Protein AF-0000000075498069 (afdb_homodimer)

InterPro domains:
  IPR001304 C-type lectin-like [PF00059] (70-131)
  IPR001304 C-type lectin-like [PS50041] (59-159)
  IPR001304 C-type lectin-like [SM00034] (52-162)
  IPR016186 C-type lectin-like/link domain superfamily [G3DSA:3.10.100.10] (37-165)
  IPR016187 C-type lectin fold [SSF56436] (30-163)
  IPR033992 Natural killer cell receptor-like, C-type lectin-like domain [cd03593] (52-163)
  IPR050828 C-type lectin and matrix domain-containing protein [PTHR45710] (43-163)

Organism: Callithrix jacchus (NCBI:txid9483)

Solvent-accessible surface area (backbone atoms only — not comparable to full-atom values): 17531 Å² total; per-residue (Å²): 139,82,83,76,68,74,67,63,60,61,58,54,55,37,51,50,47,43,54,50,47,49,49,49,40,52,55,52,44,50,53,52,51,51,52,38,52,49,49,50,51,49,48,65,56,54,70,51,70,54,71,48,54,71,81,20,37,24,49,56,64,30,25,35,33,73,50,88,59,63,37,30,57,70,59,40,39,50,53,20,45,75,67,75,31,32,28,25,74,77,86,43,71,69,52,47,53,50,50,25,42,50,42,35,91,42,52,26,34,35,20,37,36,36,56,91,96,51,69,48,25,34,77,88,66,48,72,58,85,68,89,63,72,65,43,70,88,39,36,33,30,28,37,30,57,90,42,40,32,38,32,84,50,89,53,66,38,23,33,30,27,26,39,74,80,140,82,85,76,69,76,66,63,62,61,58,54,54,39,52,51,46,45,54,50,48,49,49,49,39,50,57,51,45,49,54,51,51,52,51,38,53,49,50,51,51,50,47,66,57,54,70,51,72,55,71,48,54,73,81,21,35,25,49,57,63,29,25,37,33,74,51,88,58,64,38,30,56,69,59,39,38,51,53,20,44,75,67,76,30,31,28,26,73,77,85,44,72,68,50,46,53,49,51,24,42,50,42,33,92,41,52,27,33,36,21,38,36,35,56,93,95,52,68,48,25,34,76,87,67,48,70,58,86,68,88,62,73,67,43,70,88,38,37,32,31,29,37,28,57,90,42,40,31,36,34,84,52,87,53,66,38,23,33,29,26,26,38,74,80

Sequence (330 aa):
MMNSELRDGRSDGLICRTICKKKICLGICFPIFILCISAIVICSKRAKPVACSEDWLGVRDKCFYFSDDTRNWTASKMFCSLQKSELAQIDTQKDMEFLKRFAGTGTYWIGLSRKPEDSWKWTNGTTFSNWFEITGNGSYAFLSADGVHSSRGLIDIKWICSRHKMMNSELRDGRSDGLICRTICKKKICLGICFPIFILCISAIVICSKRAKPVACSEDWLGVRDKCFYFSDDTRNWTASKMFCSLQKSELAQIDTQKDMEFLKRFAGTGTYWIGLSRKPEDSWKWTNGTTFSNWFEITGNGSYAFLSADGVHSSRGLIDIKWICSRHK

pLDDT: mean 85.24, std 17.16, range [33.38, 98.88]

Radius of gyration: 34.4 Å; Cα contacts (8 Å, |Δi|>4): 556; chains: 2; bounding box: 66×114×69 Å

Structure (mmCIF, N/CA/C/O backbone):
data_AF-0000000075498069-model_v1
#
loop_
_entity.id
_entity.type
_entity.pdbx_description
1 polymer 'C-type lectin domain family 2 member A'
#
loop_
_atom_site.group_PDB
_atom_site.id
_atom_site.type_symbol
_atom_site.label_atom_id
_atom_site.label_alt_id
_atom_site.label_comp_id
_atom_site.label_asym_id
_atom_site.label_entity_id
_atom_site.label_seq_id
_atom_site.pdbx_PDB_ins_code
_atom_site.Cartn_x
_atom_site.Cartn_y
_atom_site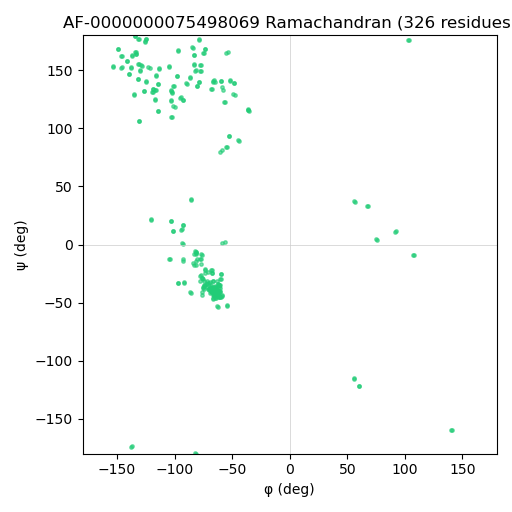.Cartn_z
_atom_site.occupancy
_atom_site.B_iso_or_equiv
_atom_site.auth_seq_id
_atom_site.auth_comp_id
_atom_site.auth_asym_id
_atom_site.auth_atom_id
_atom_site.pdbx_PDB_model_num
ATOM 1 N N . MET A 1 1 ? -22.453 81.312 51.781 1 33.38 1 MET A N 1
ATOM 2 C CA . MET A 1 1 ? -22.938 79.938 51.531 1 33.38 1 MET A CA 1
ATOM 3 C C . MET A 1 1 ? -22.781 79.562 50.062 1 33.38 1 MET A C 1
ATOM 5 O O . MET A 1 1 ? -23.641 79.875 49.25 1 33.38 1 MET A O 1
ATOM 9 N N . MET A 1 2 ? -21.547 79.812 49.438 1 40.81 2 MET A N 1
ATOM 10 C CA . MET A 1 2 ? -21.062 79.688 48.094 1 40.81 2 MET A CA 1
ATOM 11 C C . MET A 1 2 ? -21.219 78.25 47.594 1 40.81 2 MET A C 1
ATOM 13 O O . MET A 1 2 ? -21.219 77.312 48.406 1 40.81 2 MET A O 1
ATOM 17 N N . ASN A 1 3 ? -21.75 77.938 46.375 1 35.69 3 ASN A N 1
ATOM 18 C CA . ASN A 1 3 ? -22.234 76.875 45.5 1 35.69 3 ASN A CA 1
ATOM 19 C C . ASN A 1 3 ? -21.141 75.812 45.219 1 35.69 3 ASN A C 1
ATOM 21 O O . ASN A 1 3 ? -20.109 76.125 44.625 1 35.69 3 ASN A O 1
ATOM 25 N N . SER A 1 4 ? -20.844 74.812 46.062 1 48.81 4 SER A N 1
ATOM 26 C CA . SER A 1 4 ? -20.031 73.625 46 1 48.81 4 SER A CA 1
ATOM 27 C C . SER A 1 4 ? -20.438 72.75 44.844 1 48.81 4 SER A C 1
ATOM 29 O O . SER A 1 4 ? -19.891 71.625 44.656 1 48.81 4 SER A O 1
ATOM 31 N N . GLU A 1 5 ? -21.438 73.188 44.031 1 44.28 5 GLU A N 1
ATOM 32 C CA . GLU A 1 5 ? -22.016 72.188 43.156 1 44.28 5 GLU A CA 1
ATOM 33 C C . GLU A 1 5 ? -21.125 71.875 41.938 1 44.28 5 GLU A C 1
ATOM 35 O O . GLU A 1 5 ? -21.359 70.938 41.188 1 44.28 5 GLU A O 1
ATOM 40 N N . LEU A 1 6 ? -20.156 72.688 41.594 1 44.97 6 LEU A N 1
ATOM 41 C CA . LEU A 1 6 ? -19.625 72.562 40.25 1 44.97 6 LEU A CA 1
ATOM 42 C C . LEU A 1 6 ? -18.625 71.438 40.156 1 44.97 6 LEU A C 1
ATOM 44 O O . LEU A 1 6 ? -18.094 71.125 39.094 1 44.97 6 LEU A O 1
ATOM 48 N N . ARG A 1 7 ? -18.219 70.812 41.312 1 48.12 7 ARG A N 1
ATOM 49 C CA . ARG A 1 7 ? -17.062 69.938 41.188 1 48.12 7 ARG A CA 1
ATOM 50 C C . ARG A 1 7 ? -17.484 68.562 40.719 1 48.12 7 ARG A C 1
ATOM 52 O O . ARG A 1 7 ? -16.656 67.75 40.312 1 48.12 7 ARG A O 1
ATOM 59 N N . ASP A 1 8 ? -18.844 68.312 40.844 1 49.88 8 ASP A N 1
ATOM 60 C CA . ASP A 1 8 ? -19.219 66.875 40.656 1 49.88 8 ASP A CA 1
ATOM 61 C C . ASP A 1 8 ? -19.328 66.5 39.188 1 49.88 8 ASP A C 1
ATOM 63 O O . ASP A 1 8 ? -19.328 65.375 38.812 1 49.88 8 ASP A O 1
ATOM 67 N N . GLY A 1 9 ? -19.375 67.5 38.312 1 49.03 9 GLY A N 1
ATOM 68 C CA . GLY A 1 9 ? -19.672 67.188 36.938 1 49.03 9 GLY A CA 1
ATOM 69 C C . GLY A 1 9 ? -18.469 66.625 36.188 1 49.03 9 GLY A C 1
ATOM 70 O O . GLY A 1 9 ? -18.625 65.938 35.188 1 49.03 9 GLY A O 1
ATOM 71 N N . ARG A 1 10 ? -17.234 67.062 36.562 1 56.5 10 ARG A N 1
ATOM 72 C CA . ARG A 1 10 ? -16.047 66.625 35.812 1 56.5 10 ARG A CA 1
ATOM 73 C C . ARG A 1 10 ? -15.711 65.188 36.031 1 56.5 10 ARG A C 1
ATOM 75 O O . ARG A 1 10 ? -15.25 64.5 35.125 1 56.5 10 ARG A O 1
ATOM 82 N N . SER A 1 11 ? -16.188 64.625 37.219 1 58.41 11 SER A N 1
ATOM 83 C CA . SER A 1 11 ? -15.852 63.25 37.531 1 58.41 11 SER A CA 1
ATOM 84 C C . SER A 1 11 ? -16.703 62.281 36.719 1 58.41 11 SER A C 1
ATOM 86 O O . SER A 1 11 ? -16.234 61.219 36.312 1 58.41 11 SER A O 1
ATOM 88 N N . ASP A 1 12 ? -17.938 62.781 36.312 1 57.34 12 ASP A N 1
ATOM 89 C CA . ASP A 1 12 ? -18.859 61.906 35.594 1 57.34 12 ASP A CA 1
ATOM 90 C C . ASP A 1 12 ? -18.422 61.719 34.125 1 57.34 12 ASP A C 1
ATOM 92 O O . ASP A 1 12 ? -18.562 60.656 33.562 1 57.34 12 ASP A O 1
ATOM 96 N N . GLY A 1 13 ? -17.781 62.719 33.656 1 53.44 13 GLY A N 1
ATOM 97 C CA . GLY A 1 13 ? -17.359 62.625 32.25 1 53.44 13 GLY A CA 1
ATOM 98 C C . GLY A 1 13 ? -16.172 61.688 32.031 1 53.44 13 GLY A C 1
ATOM 99 O O . GLY A 1 13 ? -16.094 61.031 31.016 1 53.44 13 GLY A O 1
ATOM 100 N N . LEU A 1 14 ? -15.297 61.719 33.031 1 57.5 14 LEU A N 1
ATOM 101 C CA . LEU A 1 14 ? -14.109 60.875 32.969 1 57.5 14 LEU A CA 1
ATOM 102 C C . LEU A 1 14 ? -14.492 59.406 33.125 1 57.5 14 LEU A C 1
ATOM 104 O O . LEU A 1 14 ? -13.945 58.531 32.469 1 57.5 14 LEU A O 1
ATOM 108 N N . ILE A 1 15 ? -15.438 59.188 33.969 1 58.69 15 ILE A N 1
ATOM 109 C CA . ILE A 1 15 ? -15.891 57.844 34.25 1 58.69 15 ILE A CA 1
ATOM 110 C C . ILE A 1 15 ? -16.609 57.281 33.031 1 58.69 15 ILE A C 1
ATOM 112 O O . ILE A 1 15 ? -16.406 56.125 32.656 1 58.69 15 ILE A O 1
ATOM 116 N N . CYS A 1 16 ? -17.359 58.125 32.375 1 55.66 16 CYS A N 1
ATOM 117 C CA . CYS A 1 16 ? -18.109 57.688 31.203 1 55.66 16 CYS A CA 1
ATOM 118 C C . CYS A 1 16 ? -17.156 57.375 30.047 1 55.66 16 CYS A C 1
ATOM 120 O O . CYS A 1 16 ? -17.359 56.406 29.328 1 55.66 16 CYS A O 1
ATOM 122 N N . ARG A 1 17 ? -16.094 58.062 29.969 1 58.25 17 ARG A N 1
ATOM 123 C CA . ARG A 1 17 ? -15.156 57.875 28.875 1 58.25 17 ARG A CA 1
ATOM 124 C C . ARG A 1 17 ? -14.352 56.594 29.062 1 58.25 17 ARG A C 1
ATOM 126 O O . ARG A 1 17 ? -14.086 55.844 28.094 1 58.25 17 ARG A O 1
ATOM 133 N N . THR A 1 18 ? -14.047 56.344 30.266 1 62 18 THR A N 1
ATOM 134 C CA . THR A 1 18 ? -13.305 55.125 30.578 1 62 18 THR A CA 1
ATOM 135 C C . THR A 1 18 ? -14.172 53.906 30.359 1 62 18 THR A C 1
ATOM 137 O O . THR A 1 18 ? -13.703 52.906 29.828 1 62 18 THR A O 1
ATOM 140 N N . ILE A 1 19 ? -15.422 54 30.766 1 60.75 19 ILE A N 1
ATOM 141 C CA . ILE A 1 19 ? -16.359 52.906 30.594 1 60.75 19 ILE A CA 1
ATOM 142 C C . ILE A 1 19 ? -16.625 52.656 29.109 1 60.75 19 ILE A C 1
ATOM 144 O O . ILE A 1 19 ? -16.672 51.5 28.672 1 60.75 19 ILE A O 1
ATOM 148 N N . CYS A 1 20 ? -16.703 53.688 28.391 1 56 20 CYS A N 1
ATOM 149 C CA . CYS A 1 20 ? -16.938 53.594 26.953 1 56 20 CYS A CA 1
ATOM 150 C C . CYS A 1 20 ? -15.758 52.969 26.25 1 56 20 CYS A C 1
ATOM 152 O O . CYS A 1 20 ? -15.938 52.125 25.359 1 56 20 CYS A O 1
ATOM 154 N N . LYS A 1 21 ? -14.641 53.344 26.656 1 60.25 21 LYS A N 1
ATOM 155 C CA . LYS A 1 21 ? -13.438 52.812 26.031 1 60.25 21 LYS A CA 1
ATOM 156 C C . LYS A 1 21 ? -13.242 51.344 26.375 1 60.25 21 LYS A C 1
ATOM 158 O O . LYS A 1 21 ? -12.859 50.531 25.516 1 60.25 21 LYS A O 1
ATOM 163 N N . LYS A 1 22 ? -13.547 51.062 27.594 1 65.06 22 LYS A N 1
ATOM 164 C CA . LYS A 1 22 ? -13.477 49.656 27.984 1 65.06 22 LYS A CA 1
ATOM 165 C C . LYS A 1 22 ? -14.477 48.812 27.203 1 65.06 22 LYS A C 1
ATOM 167 O O . LYS A 1 22 ? -14.164 47.688 26.812 1 65.06 22 LYS A O 1
ATOM 172 N N . LYS A 1 23 ? -15.477 49.438 26.906 1 67.94 23 LYS A N 1
ATOM 173 C CA . LYS A 1 23 ? -16.531 48.719 26.172 1 67.94 23 LYS A CA 1
ATOM 174 C C . LYS A 1 23 ? -16.125 48.5 24.719 1 67.94 23 LYS A C 1
ATOM 176 O O . LYS A 1 23 ? -16.375 47.438 24.156 1 67.94 23 LYS A O 1
ATOM 181 N N . ILE A 1 24 ? -15.359 49.406 24.156 1 65.69 24 ILE A N 1
ATOM 182 C CA . ILE A 1 24 ? -14.93 49.25 22.766 1 65.69 24 ILE A CA 1
ATOM 183 C C . ILE A 1 24 ? -13.812 48.219 22.672 1 65.69 24 ILE A C 1
ATOM 185 O O . ILE A 1 24 ? -13.805 47.406 21.766 1 65.69 24 ILE A O 1
ATOM 189 N N . CYS A 1 25 ? -12.93 48.375 23.703 1 62.47 25 CYS A N 1
ATOM 190 C CA . CYS A 1 25 ? -11.844 47.406 23.719 1 62.47 25 CYS A CA 1
ATOM 191 C C . CYS A 1 25 ? -12.398 46 23.891 1 62.47 25 CYS A C 1
ATOM 193 O O . CYS A 1 25 ? -11.961 45.062 23.219 1 62.47 25 CYS A O 1
ATOM 195 N N . LEU A 1 26 ? -13.336 45.875 24.75 1 70.44 26 LEU A N 1
ATOM 196 C CA . LEU A 1 26 ? -13.977 44.594 25 1 70.44 26 LEU A CA 1
ATOM 197 C C . LEU A 1 26 ? -14.773 44.125 23.781 1 70.44 26 LEU A C 1
ATOM 199 O O . LEU A 1 26 ? -14.805 42.938 23.453 1 70.44 26 LEU A O 1
ATOM 203 N N . GLY A 1 27 ? -15.273 45.125 23.062 1 71.31 27 GLY A N 1
ATOM 204 C CA . GLY A 1 27 ? -16.031 44.844 21.859 1 71.31 27 GLY A CA 1
ATOM 205 C C . GLY A 1 27 ? -15.18 44.344 20.703 1 71.31 27 GLY A C 1
ATOM 206 O O . GLY A 1 27 ? -15.609 43.469 19.922 1 71.31 27 GLY A O 1
ATOM 207 N N . ILE A 1 28 ? -13.984 44.844 20.625 1 71.25 28 ILE A N 1
ATOM 208 C CA . ILE A 1 28 ? -13.109 44.469 19.531 1 71.25 28 ILE A CA 1
ATOM 209 C C . ILE A 1 28 ? -12.375 43.156 19.906 1 71.25 28 ILE A C 1
ATOM 211 O O . ILE A 1 28 ? -12.227 42.281 19.078 1 71.25 28 ILE A O 1
ATOM 215 N N . CYS A 1 29 ? -11.961 43.156 21.203 1 67.62 29 CYS A N 1
ATOM 216 C CA . CYS A 1 29 ? -11.227 42 21.672 1 67.62 29 CYS A CA 1
ATOM 217 C C . CYS A 1 29 ? -12.102 40.75 21.625 1 67.62 29 CYS A C 1
ATOM 219 O O . CYS A 1 29 ? -11.617 39.656 21.312 1 67.62 29 CYS A O 1
ATOM 221 N N . PHE A 1 30 ? -13.352 40.906 21.922 1 74.25 30 PHE A N 1
ATOM 222 C CA . PHE A 1 30 ? -14.273 39.781 21.953 1 74.25 30 PHE A CA 1
ATOM 223 C C . PHE A 1 30 ? -14.445 39.156 20.578 1 74.25 30 PHE A C 1
ATOM 225 O O . PHE A 1 30 ? -14.305 37.938 20.406 1 74.25 30 PHE A O 1
ATOM 232 N N . PRO A 1 31 ? -14.633 39.906 19.531 1 78.81 31 PRO A N 1
ATOM 233 C CA . PRO A 1 31 ? -14.742 39.312 18.203 1 78.81 31 PRO A CA 1
ATOM 234 C C . PRO A 1 31 ? -13.422 38.719 17.719 1 78.81 31 PRO A C 1
ATOM 236 O O . PRO A 1 31 ? -13.414 37.688 17.031 1 78.81 31 PRO A O 1
ATOM 239 N N . ILE A 1 32 ? -12.352 39.344 18.031 1 72.12 32 ILE A N 1
ATOM 240 C CA . ILE A 1 32 ? -11.047 38.812 17.641 1 72.12 32 ILE A CA 1
ATOM 241 C C . ILE A 1 32 ? -10.797 37.5 18.344 1 72.12 32 ILE A C 1
ATOM 243 O O . ILE A 1 32 ? -10.305 36.531 17.719 1 72.12 32 ILE A O 1
ATOM 247 N N . PHE A 1 33 ? -11.156 37.438 19.625 1 71.81 33 PHE A N 1
ATOM 248 C CA . PHE A 1 33 ? -11.047 36.219 20.391 1 71.81 33 PHE A CA 1
ATOM 249 C C . PHE A 1 33 ? -11.93 35.125 19.781 1 71.81 33 PHE A C 1
ATOM 251 O O . PHE A 1 33 ? -11.5 33.969 19.641 1 71.81 33 PHE A O 1
ATOM 258 N N . ILE A 1 34 ? -13.078 35.406 19.344 1 74.94 34 ILE A N 1
ATOM 259 C CA . ILE A 1 34 ? -14 34.469 18.719 1 74.94 34 ILE A CA 1
ATOM 260 C C . ILE A 1 34 ? -13.453 34 17.359 1 74.94 34 ILE A C 1
ATOM 262 O O . ILE A 1 34 ? -13.523 32.844 17.016 1 74.94 34 ILE A O 1
ATOM 266 N N . LEU A 1 35 ? -12.875 34.906 16.656 1 74.88 35 LEU A N 1
ATOM 267 C CA . LEU A 1 35 ? -12.281 34.594 15.352 1 74.88 35 LEU A CA 1
ATOM 268 C C . LEU A 1 35 ? -11.086 33.656 15.508 1 74.88 35 LEU A C 1
ATOM 270 O O . LEU A 1 35 ? -10.914 32.719 14.727 1 74.88 35 LEU A O 1
ATOM 274 N N . CYS A 1 36 ? -10.32 33.969 16.578 1 71.62 36 CYS A N 1
ATOM 275 C CA . CYS A 1 36 ? -9.164 33.125 16.859 1 71.62 36 CYS A CA 1
ATOM 276 C C . CYS A 1 36 ? -9.594 31.734 17.266 1 71.62 36 CYS A C 1
ATOM 278 O O . CYS A 1 36 ? -9.008 30.75 16.812 1 71.62 36 CYS A O 1
ATOM 280 N N . ILE A 1 37 ? -10.562 31.594 18.078 1 73.25 37 ILE A N 1
ATOM 281 C CA . ILE A 1 37 ? -11.086 30.312 18.516 1 73.25 37 ILE A CA 1
ATOM 282 C C . ILE A 1 37 ? -11.664 29.562 17.328 1 73.25 37 ILE A C 1
ATOM 284 O O . ILE A 1 37 ? -11.445 28.359 17.172 1 73.25 37 ILE A O 1
ATOM 288 N N . SER A 1 38 ? -12.328 30.219 16.469 1 74.88 38 SER A N 1
ATOM 289 C CA . SER A 1 38 ? -12.906 29.594 15.289 1 74.88 38 SER A CA 1
ATOM 290 C C . SER A 1 38 ? -11.82 29.078 14.344 1 74.88 38 SER A C 1
ATOM 292 O O . SER A 1 38 ? -11.953 28 13.766 1 74.88 38 SER A O 1
ATOM 294 N N . ALA A 1 39 ? -10.82 29.844 14.203 1 71.88 39 ALA A N 1
ATOM 295 C CA . ALA A 1 39 ? -9.719 29.438 13.336 1 71.88 39 ALA A CA 1
ATOM 296 C C . ALA A 1 39 ? -9 28.219 13.898 1 71.88 39 ALA A C 1
ATOM 298 O O . ALA A 1 39 ? -8.625 27.312 13.156 1 71.88 39 ALA A O 1
ATOM 299 N N . ILE A 1 40 ? -8.844 28.219 15.172 1 68.25 40 ILE A N 1
ATOM 300 C CA . ILE A 1 40 ? -8.227 27.078 15.844 1 68.25 40 ILE A CA 1
ATOM 301 C C . ILE A 1 40 ? -9.102 25.844 15.664 1 68.25 40 ILE A C 1
ATOM 303 O O . ILE A 1 40 ? -8.594 24.75 15.414 1 68.25 40 ILE A O 1
ATOM 307 N N . VAL A 1 41 ? -10.367 25.969 15.805 1 69.94 41 VAL A N 1
ATOM 308 C CA . VAL A 1 41 ? -11.297 24.859 15.641 1 69.94 41 VAL A CA 1
ATOM 309 C C . VAL A 1 41 ? -11.258 24.359 14.195 1 69.94 41 VAL A C 1
ATOM 311 O O . VAL A 1 41 ? -11.242 23.156 13.945 1 69.94 41 VAL A O 1
ATOM 314 N N . ILE A 1 42 ? -11.211 25.281 13.289 1 67.5 42 ILE A N 1
ATOM 315 C CA . ILE A 1 42 ? -11.156 24.906 11.883 1 67.5 42 ILE A CA 1
ATOM 316 C C . ILE A 1 42 ? -9.836 24.203 11.586 1 67.5 42 ILE A C 1
ATOM 318 O O . ILE A 1 42 ? -9.812 23.188 10.883 1 67.5 42 ILE A O 1
ATOM 322 N N . CYS A 1 43 ? -8.82 24.75 12.031 1 64.5 43 CYS A N 1
ATOM 323 C CA . CYS A 1 43 ? -7.508 24.125 11.836 1 64.5 43 CYS A CA 1
ATOM 324 C C . CYS A 1 43 ? -7.469 22.734 12.445 1 64.5 43 CYS A C 1
ATOM 326 O O . CYS A 1 43 ? -6.859 21.828 11.875 1 64.5 43 CYS A O 1
ATOM 328 N N . SER A 1 44 ? -7.996 22.641 13.594 1 62.06 44 SER A N 1
ATOM 329 C CA . SER A 1 44 ? -8.008 21.328 14.25 1 62.06 44 SER A CA 1
ATOM 330 C C . SER A 1 44 ? -8.875 20.344 13.477 1 62.06 44 SER A C 1
ATOM 332 O O . SER A 1 44 ? -8.625 19.141 13.523 1 62.06 44 SER A O 1
ATOM 334 N N . LYS A 1 45 ? -9.969 20.906 12.938 1 60.19 45 LYS A N 1
ATOM 335 C CA . LYS A 1 45 ? -10.852 20 12.211 1 60.19 45 LYS A CA 1
ATOM 336 C C . LYS A 1 45 ? -10.25 19.609 10.867 1 60.19 45 LYS A C 1
ATOM 338 O O . LYS A 1 45 ? -10.789 18.75 10.164 1 60.19 45 LYS A O 1
ATOM 343 N N . ARG A 1 46 ? -9.367 20.422 10.438 1 55.75 46 ARG A N 1
ATOM 344 C CA . ARG A 1 46 ? -8.766 19.984 9.18 1 55.75 46 ARG A CA 1
ATOM 345 C C . ARG A 1 46 ? -8.195 18.578 9.312 1 55.75 46 ARG A C 1
ATOM 347 O O . ARG A 1 46 ? -7.316 18.328 10.141 1 55.75 46 ARG A O 1
ATOM 354 N N . ALA A 1 47 ? -9.188 17.609 9.109 1 52.41 47 ALA A N 1
ATOM 355 C CA . ALA A 1 47 ? -9.031 16.156 9.188 1 52.41 47 ALA A CA 1
ATOM 356 C C . ALA A 1 47 ? -7.766 15.695 8.469 1 52.41 47 ALA A C 1
ATOM 358 O O . ALA A 1 47 ? -7.508 16.109 7.336 1 52.41 47 ALA A O 1
ATOM 359 N N . LYS A 1 48 ? -6.566 15.609 9.125 1 55.69 48 LYS A N 1
ATOM 360 C CA . LYS A 1 48 ? -5.395 14.898 8.625 1 55.69 48 LYS A CA 1
ATOM 361 C C . LYS A 1 48 ? -5.797 13.633 7.879 1 55.69 48 LYS A C 1
ATOM 363 O O . LYS A 1 48 ? -6.754 12.961 8.258 1 55.69 48 LYS A O 1
ATOM 368 N N . PRO A 1 49 ? -5.488 13.586 6.527 1 58.22 49 PRO A N 1
ATOM 369 C CA . PRO A 1 49 ? -5.809 12.297 5.914 1 58.22 49 PRO A CA 1
ATOM 370 C C . PRO A 1 49 ? -5.559 11.117 6.852 1 58.22 49 PRO A C 1
ATOM 372 O O . PRO A 1 49 ? -4.629 11.156 7.664 1 58.22 49 PRO A O 1
ATOM 375 N N . VAL A 1 50 ? -6.613 10.445 7.176 1 63.91 50 VAL A N 1
ATOM 376 C CA . VAL A 1 50 ? -6.523 9.273 8.039 1 63.91 50 VAL A CA 1
ATOM 377 C C . VAL A 1 50 ? -5.492 8.297 7.48 1 63.91 50 VAL A C 1
ATOM 379 O O . VAL A 1 50 ? -5.625 7.824 6.348 1 63.91 50 VAL A O 1
ATOM 382 N N . ALA A 1 51 ? -4.297 8.375 7.914 1 80.06 51 ALA A N 1
ATOM 383 C CA . ALA A 1 51 ? -3.283 7.367 7.609 1 80.06 51 ALA A CA 1
ATOM 384 C C . ALA A 1 51 ? -3.814 5.961 7.863 1 80.06 51 ALA A C 1
ATOM 386 O O . ALA A 1 51 ? -4.664 5.758 8.734 1 80.06 51 ALA A O 1
ATOM 387 N N . CYS A 1 52 ? -3.48 5.051 6.965 1 91.5 52 CYS A N 1
ATOM 388 C CA . CYS A 1 52 ? -3.859 3.658 7.172 1 91.5 52 CYS A CA 1
ATOM 389 C C . CYS A 1 52 ? -3.146 3.072 8.383 1 91.5 52 CYS A C 1
ATOM 391 O O . CYS A 1 52 ? -2.014 3.451 8.688 1 91.5 52 CYS A O 1
ATOM 393 N N . SER A 1 53 ? -3.828 2.285 9.102 1 89.69 53 SER A N 1
ATOM 394 C CA . SER A 1 53 ? -3.219 1.595 10.234 1 89.69 53 SER A CA 1
ATOM 395 C C . SER A 1 53 ? -1.993 0.797 9.797 1 89.69 53 SER A C 1
ATOM 397 O O . SER A 1 53 ? -1.793 0.557 8.602 1 89.69 53 SER A O 1
ATOM 399 N N . GLU A 1 54 ? -1.202 0.382 10.664 1 88 54 GLU A N 1
ATOM 400 C CA . GLU A 1 54 ? 0.091 -0.244 10.406 1 88 54 GLU A CA 1
ATOM 401 C C . GLU A 1 54 ? -0.065 -1.512 9.57 1 88 54 GLU A C 1
ATOM 403 O O . GLU A 1 54 ? 0.784 -1.815 8.734 1 88 54 GLU A O 1
ATOM 408 N N . ASP A 1 55 ? -1.173 -2.199 9.68 1 92 55 ASP A N 1
ATOM 409 C CA . ASP A 1 55 ? -1.315 -3.48 8.992 1 92 55 ASP A CA 1
ATOM 410 C C . ASP A 1 55 ? -2.145 -3.33 7.723 1 92 55 ASP A C 1
ATOM 412 O O . ASP A 1 55 ? -2.504 -4.324 7.09 1 92 55 ASP A O 1
ATOM 416 N N . TRP A 1 56 ? -2.33 -2.025 7.406 1 95 56 TRP A N 1
ATOM 417 C CA . TRP A 1 56 ? -3.105 -1.734 6.207 1 95 56 TRP A CA 1
ATOM 418 C C . TRP A 1 56 ? -2.232 -1.082 5.141 1 95 56 TRP A C 1
ATOM 420 O O . TRP A 1 56 ? -1.251 -0.406 5.457 1 95 56 TRP A O 1
ATOM 430 N N . LEU A 1 57 ? -2.604 -1.303 3.941 1 95.19 57 LEU A N 1
ATOM 431 C CA . LEU A 1 57 ? -1.896 -0.721 2.807 1 95.19 57 LEU A CA 1
ATOM 432 C C . LEU A 1 57 ? -2.662 0.47 2.24 1 95.19 57 LEU A C 1
ATOM 434 O O . LEU A 1 57 ? -3.865 0.376 1.986 1 95.19 57 LEU A O 1
ATOM 438 N N . GLY A 1 58 ? -1.964 1.505 2.072 1 93.75 58 GLY A N 1
ATOM 439 C CA . GLY A 1 58 ? -2.59 2.676 1.479 1 93.75 58 GLY A CA 1
ATOM 440 C C . GLY A 1 58 ? -2.43 2.74 -0.028 1 93.75 58 GLY A C 1
ATOM 441 O O . GLY A 1 58 ? -1.313 2.66 -0.543 1 93.75 58 GLY A O 1
ATOM 442 N N . VAL A 1 59 ? -3.49 2.828 -0.735 1 93.5 59 VAL A N 1
ATOM 443 C CA . VAL A 1 59 ? -3.527 2.971 -2.188 1 93.5 59 VAL A CA 1
ATOM 444 C C . VAL A 1 59 ? -4.457 4.121 -2.57 1 93.5 59 VAL A C 1
ATOM 446 O O . VAL A 1 59 ? -5.68 4 -2.455 1 93.5 59 VAL A O 1
ATOM 449 N N . ARG A 1 60 ? -3.779 5.191 -2.975 1 90.75 60 ARG A N 1
ATOM 450 C CA . ARG A 1 60 ? -4.578 6.371 -3.297 1 90.75 60 ARG A CA 1
ATOM 451 C C . ARG A 1 60 ? -5.461 6.773 -2.123 1 90.75 60 ARG A C 1
ATOM 453 O O . ARG A 1 60 ? -4.961 7.168 -1.067 1 90.75 60 ARG A O 1
ATOM 460 N N . ASP A 1 61 ? -6.758 6.719 -2.25 1 89.62 61 ASP A N 1
ATOM 461 C CA . ASP A 1 61 ? -7.645 7.207 -1.199 1 89.62 61 ASP A CA 1
ATOM 462 C C . ASP A 1 61 ? -8.242 6.051 -0.404 1 89.62 61 ASP A C 1
ATOM 464 O O . ASP A 1 61 ? -9.211 6.234 0.339 1 89.62 61 ASP A O 1
ATOM 468 N N . LYS A 1 62 ? -7.559 4.852 -0.497 1 94 62 LYS A N 1
ATOM 469 C CA . LYS A 1 62 ? -8.102 3.691 0.202 1 94 62 LYS A CA 1
ATOM 470 C C . LYS A 1 62 ? -7.027 2.99 1.022 1 94 62 LYS A C 1
ATOM 472 O O . LYS A 1 62 ? -5.836 3.123 0.737 1 94 62 LYS A O 1
ATOM 477 N N . CYS A 1 63 ? -7.543 2.344 1.99 1 95.75 63 CYS A N 1
ATOM 478 C CA . CYS A 1 63 ? -6.734 1.41 2.768 1 95.75 63 CYS A CA 1
ATOM 479 C C . CYS A 1 63 ? -7.227 -0.021 2.582 1 95.75 63 CYS A C 1
ATOM 481 O O . CYS A 1 63 ? -8.43 -0.267 2.547 1 95.75 63 CYS A O 1
ATOM 483 N N . PHE A 1 64 ? -6.293 -0.922 2.438 1 97.44 64 PHE A N 1
ATOM 484 C CA . PHE A 1 64 ? -6.637 -2.326 2.244 1 97.44 64 PHE A CA 1
ATOM 485 C C . PHE A 1 64 ? -5.949 -3.199 3.287 1 97.44 64 PHE A C 1
ATOM 487 O O . PHE A 1 64 ? -4.793 -2.959 3.643 1 97.44 64 PHE A O 1
ATOM 494 N N . TYR A 1 65 ? -6.684 -4.133 3.729 1 97.69 65 TYR A N 1
ATOM 495 C CA . TYR A 1 65 ? -6.16 -5.156 4.629 1 97.69 65 TYR A CA 1
ATOM 496 C C . TYR A 1 65 ? -6.23 -6.535 3.988 1 97.69 65 TYR A C 1
ATOM 498 O O . TYR A 1 65 ? -7.289 -6.949 3.5 1 97.69 65 TYR A O 1
ATOM 506 N N . PHE A 1 66 ? -5.125 -7.211 3.922 1 97.56 66 PHE A N 1
ATOM 507 C CA . PHE A 1 66 ? -5.055 -8.586 3.445 1 97.56 66 PHE A CA 1
ATOM 508 C C . PHE A 1 66 ? -4.906 -9.555 4.609 1 97.56 66 PHE A C 1
ATOM 510 O O . PHE A 1 66 ? -3.932 -9.484 5.363 1 97.56 66 PHE A O 1
ATOM 517 N N . SER A 1 67 ? -5.816 -10.477 4.68 1 97.88 67 SER A N 1
ATOM 518 C CA . SER A 1 67 ? -5.793 -11.398 5.816 1 97.88 67 SER A CA 1
ATOM 519 C C . SER A 1 67 ? -4.719 -12.461 5.641 1 97.88 67 SER A C 1
ATOM 521 O O . SER A 1 67 ? -4.379 -12.828 4.512 1 97.88 67 SER A O 1
ATOM 523 N N . ASP A 1 68 ? -4.184 -12.906 6.762 1 94.5 68 ASP A N 1
ATOM 524 C CA . ASP A 1 68 ? -3.328 -14.086 6.754 1 94.5 68 ASP A CA 1
ATOM 525 C C . ASP A 1 68 ? -4.137 -15.352 7.02 1 94.5 68 ASP A C 1
ATOM 527 O O . ASP A 1 68 ? -3.895 -16.391 6.402 1 94.5 68 ASP A O 1
ATOM 531 N N . ASP A 1 69 ? -5.176 -15.188 7.832 1 97.06 69 ASP A N 1
ATOM 532 C CA . ASP A 1 69 ? -6.047 -16.312 8.18 1 97.06 69 ASP A CA 1
ATOM 533 C C . ASP A 1 69 ? -7.121 -16.516 7.117 1 97.06 69 ASP A C 1
ATOM 535 O O . ASP A 1 69 ? -7.27 -15.703 6.207 1 97.06 69 ASP A O 1
ATOM 539 N N . THR A 1 70 ? -7.816 -17.656 7.277 1 98.56 70 THR A N 1
ATOM 540 C CA . THR A 1 70 ? -8.883 -17.984 6.332 1 98.56 70 THR A CA 1
ATOM 541 C C . THR A 1 70 ? -10.234 -18.016 7.035 1 98.56 70 THR A C 1
ATOM 543 O O . THR A 1 70 ? -10.32 -18.375 8.219 1 98.56 70 THR A O 1
ATOM 546 N N . ARG A 1 71 ? -11.227 -17.609 6.344 1 98.5 71 ARG A N 1
ATOM 547 C CA . ARG A 1 71 ? -12.609 -17.625 6.797 1 98.5 71 ARG A CA 1
ATOM 548 C C . ARG A 1 71 ? -13.57 -17.812 5.625 1 98.5 71 ARG A C 1
ATOM 550 O O . ARG A 1 71 ? -13.148 -17.781 4.465 1 98.5 71 ARG A O 1
ATOM 557 N N . ASN A 1 72 ? -14.805 -18.078 5.953 1 98.44 72 ASN A N 1
ATOM 558 C CA . ASN A 1 72 ? -15.812 -17.984 4.902 1 98.44 72 ASN A CA 1
ATOM 559 C C . ASN A 1 72 ? -16.203 -16.531 4.637 1 98.44 72 ASN A C 1
ATOM 561 O O . ASN A 1 72 ? -15.773 -15.625 5.359 1 98.44 72 ASN A O 1
ATOM 565 N N . TRP A 1 73 ? -16.984 -16.359 3.713 1 98.56 73 TRP A N 1
ATOM 566 C CA . TRP A 1 73 ? -17.297 -15.008 3.256 1 98.56 73 TRP A CA 1
ATOM 567 C C . TRP A 1 73 ? -18 -14.211 4.348 1 98.56 73 TRP A C 1
ATOM 569 O O . TRP A 1 73 ? -17.656 -13.055 4.605 1 98.56 73 TRP A O 1
ATOM 579 N N . THR A 1 74 ? -18.969 -14.828 5.031 1 98 74 THR A N 1
ATOM 580 C CA . THR A 1 74 ? -19.781 -14.148 6.043 1 98 74 THR A CA 1
ATOM 581 C C . THR A 1 74 ? -18.906 -13.742 7.234 1 98 74 THR A C 1
ATOM 583 O O . THR A 1 74 ? -19.016 -12.617 7.73 1 98 74 THR A O 1
ATOM 586 N N . ALA A 1 75 ? -18.078 -14.625 7.617 1 98.5 75 ALA A N 1
ATOM 587 C CA . ALA A 1 75 ? -17.172 -14.32 8.719 1 98.5 75 ALA A CA 1
ATOM 588 C C . ALA A 1 75 ? -16.172 -13.234 8.328 1 98.5 75 ALA A C 1
ATOM 590 O O . ALA A 1 75 ? -15.781 -12.414 9.164 1 98.5 75 ALA A O 1
ATOM 591 N N . SER A 1 76 ? -15.734 -13.242 7.125 1 98.75 76 SER A N 1
ATOM 592 C CA . SER A 1 76 ? -14.828 -12.219 6.613 1 98.75 76 SER A CA 1
ATOM 593 C C . SER A 1 76 ? -15.484 -10.844 6.625 1 98.75 76 SER A C 1
ATOM 595 O O . SER A 1 76 ? -14.852 -9.852 7.004 1 98.75 76 SER A O 1
ATOM 597 N N . LYS A 1 77 ? -16.75 -10.852 6.223 1 98.44 77 LYS A N 1
ATOM 598 C CA . LYS A 1 77 ? -17.531 -9.609 6.262 1 98.44 77 LYS A CA 1
ATOM 599 C C . LYS A 1 77 ? -17.609 -9.062 7.68 1 98.44 77 LYS A C 1
ATOM 601 O O . LYS A 1 77 ? -17.438 -7.859 7.898 1 98.44 77 LYS A O 1
ATOM 606 N N . MET A 1 78 ? -17.859 -9.906 8.555 1 98.38 78 MET A N 1
ATOM 607 C CA . MET A 1 78 ? -17.984 -9.5 9.953 1 98.38 78 MET A CA 1
ATOM 608 C C . MET A 1 78 ? -16.641 -8.977 10.477 1 98.38 78 MET A C 1
ATOM 610 O O . MET A 1 78 ? -16.609 -7.977 11.203 1 98.38 78 MET A O 1
ATOM 614 N N . PHE A 1 79 ? -15.594 -9.617 10.188 1 98.5 79 PHE A N 1
ATOM 615 C CA . PHE A 1 79 ? -14.273 -9.164 10.609 1 98.5 79 PHE A CA 1
ATOM 616 C C . PHE A 1 79 ? -14.023 -7.734 10.148 1 98.5 79 PHE A C 1
ATOM 618 O O . PHE A 1 79 ? -13.609 -6.887 10.938 1 98.5 79 PHE A O 1
ATOM 625 N N . CYS A 1 80 ? -14.242 -7.496 8.797 1 98.62 80 CYS A N 1
ATOM 626 C CA . CYS A 1 80 ? -13.984 -6.168 8.242 1 98.62 80 CYS A CA 1
ATOM 627 C C . CYS A 1 80 ? -14.867 -5.121 8.906 1 98.62 80 CYS A C 1
ATOM 629 O O . CYS A 1 80 ? -14.414 -4.012 9.195 1 98.62 80 CYS A O 1
ATOM 631 N N . SER A 1 81 ? -16.078 -5.484 9.211 1 97.94 81 SER A N 1
ATOM 632 C CA . SER A 1 81 ? -16.984 -4.559 9.883 1 97.94 81 SER A CA 1
ATOM 633 C C . SER A 1 81 ? -16.484 -4.188 11.273 1 97.94 81 SER A C 1
ATOM 635 O O . SER A 1 81 ? -16.547 -3.027 11.672 1 97.94 81 SER A O 1
ATOM 637 N N . LEU A 1 82 ? -15.945 -5.113 11.93 1 97.38 82 LEU A N 1
ATOM 638 C CA . LEU A 1 82 ? -15.398 -4.895 13.258 1 97.38 82 LEU A CA 1
ATOM 639 C C . LEU A 1 82 ? -14.18 -3.982 13.203 1 97.38 82 LEU A C 1
ATOM 641 O O . LEU A 1 82 ? -13.867 -3.297 14.18 1 97.38 82 LEU A O 1
ATOM 645 N N . GLN A 1 83 ? -13.547 -3.969 12.047 1 96.38 83 GLN A N 1
ATOM 646 C CA . GLN A 1 83 ? -12.391 -3.1 11.836 1 96.38 83 GLN A CA 1
ATOM 647 C C . GLN A 1 83 ? -12.812 -1.764 11.227 1 96.38 83 GLN A C 1
ATOM 649 O O . GLN A 1 83 ? -11.984 -1.047 10.664 1 96.38 83 GLN A O 1
ATOM 654 N N . LYS A 1 84 ? -14.109 -1.484 11.328 1 95.31 84 LYS A N 1
ATOM 655 C CA . LYS A 1 84 ? -14.656 -0.245 10.789 1 95.31 84 LYS A CA 1
ATOM 656 C C . LYS A 1 84 ? -14.344 -0.104 9.297 1 95.31 84 LYS A C 1
ATOM 658 O O . LYS A 1 84 ? -13.945 0.97 8.844 1 95.31 84 LYS A O 1
ATOM 663 N N . SER A 1 85 ? -14.375 -1.145 8.648 1 97.25 85 SER A N 1
ATOM 664 C CA . SER A 1 85 ? -14.164 -1.24 7.207 1 97.25 85 SER A CA 1
ATOM 665 C C . SER A 1 85 ? -15.164 -2.195 6.566 1 97.25 85 SER A C 1
ATOM 667 O O . SER A 1 85 ? -16.141 -2.594 7.203 1 97.25 85 SER A O 1
ATOM 669 N N . GLU A 1 86 ? -15.008 -2.447 5.309 1 98 86 GLU A N 1
ATOM 670 C CA . GLU A 1 86 ? -15.859 -3.361 4.562 1 98 86 GLU A CA 1
ATOM 671 C C . GLU A 1 86 ? -15.039 -4.395 3.801 1 98 86 GLU A C 1
ATOM 673 O O . GLU A 1 86 ? -13.859 -4.172 3.52 1 98 86 GLU A O 1
ATOM 678 N N . LEU A 1 87 ? -15.703 -5.531 3.58 1 98.5 87 LEU A N 1
ATOM 679 C CA . LEU A 1 87 ? -15.07 -6.387 2.582 1 98.5 87 LEU A CA 1
ATOM 680 C C . LEU A 1 87 ? -14.781 -5.613 1.303 1 98.5 87 LEU A C 1
ATOM 682 O O . LEU A 1 87 ? -15.594 -4.793 0.868 1 98.5 87 LEU A O 1
ATOM 686 N N . ALA A 1 88 ? -13.695 -5.84 0.696 1 98.31 88 ALA A N 1
ATOM 687 C CA . ALA A 1 88 ? -13.047 -4.93 -0.247 1 98.31 88 ALA A CA 1
ATOM 688 C C . ALA A 1 88 ? -13.984 -4.559 -1.388 1 98.31 88 ALA A C 1
ATOM 690 O O . ALA A 1 88 ? -14.531 -5.438 -2.062 1 98.31 88 ALA A O 1
ATOM 691 N N . GLN A 1 89 ? -14.164 -3.311 -1.49 1 97.56 89 GLN A N 1
ATOM 692 C CA . GLN A 1 89 ? -14.836 -2.746 -2.658 1 97.56 89 GLN A CA 1
ATOM 693 C C . GLN A 1 89 ? -13.82 -2.289 -3.705 1 97.56 89 GLN A C 1
ATOM 695 O O . GLN A 1 89 ? -12.898 -1.533 -3.396 1 97.56 89 GLN A O 1
ATOM 700 N N . ILE A 1 90 ? -13.953 -2.746 -4.914 1 96.81 90 ILE A N 1
ATOM 701 C CA . ILE A 1 90 ? -13.039 -2.41 -6.004 1 96.81 90 ILE A CA 1
ATOM 702 C C . ILE A 1 90 ? -13.688 -1.363 -6.91 1 96.81 90 ILE A C 1
ATOM 704 O O . ILE A 1 90 ? -14.562 -1.685 -7.715 1 96.81 90 ILE A O 1
ATOM 708 N N . ASP A 1 91 ? -13.156 -0.214 -6.844 1 93.56 91 ASP A N 1
ATOM 709 C CA . ASP A 1 91 ? -13.844 0.915 -7.461 1 93.56 91 ASP A CA 1
ATOM 710 C C . ASP A 1 91 ? -13.289 1.209 -8.852 1 93.56 91 ASP A C 1
ATOM 712 O O . ASP A 1 91 ? -14.008 1.673 -9.734 1 93.56 91 ASP A O 1
ATOM 716 N N . THR A 1 92 ? -11.984 0.969 -9.016 1 93.25 92 THR A N 1
ATOM 717 C CA . THR A 1 92 ? -11.344 1.371 -10.266 1 93.25 92 THR A CA 1
ATOM 718 C C . THR A 1 92 ? -10.477 0.244 -10.82 1 93.25 92 THR A C 1
ATOM 720 O O . THR A 1 92 ? -10.148 -0.7 -10.094 1 93.25 92 THR A O 1
ATOM 723 N N . GLN A 1 93 ? -10.156 0.409 -12.094 1 95.12 93 GLN A N 1
ATOM 724 C CA . GLN A 1 93 ? -9.25 -0.542 -12.727 1 95.12 93 GLN A CA 1
ATOM 725 C C . GLN A 1 93 ? -7.887 -0.543 -12.047 1 95.12 93 GLN A C 1
ATOM 727 O O . GLN A 1 93 ? -7.242 -1.589 -11.93 1 95.12 93 GLN A O 1
ATOM 732 N N . LYS A 1 94 ? -7.48 0.61 -11.594 1 92.75 94 LYS A N 1
ATOM 733 C CA . LYS A 1 94 ? -6.203 0.715 -10.898 1 92.75 94 LYS A CA 1
ATOM 734 C C . LYS A 1 94 ? -6.227 -0.062 -9.586 1 92.75 94 LYS A C 1
ATOM 736 O O . LYS A 1 94 ? -5.266 -0.755 -9.25 1 92.75 94 LYS A O 1
ATOM 741 N N . ASP A 1 95 ? -7.363 -0.023 -8.867 1 93.75 95 ASP A N 1
ATOM 742 C CA . ASP A 1 95 ? -7.516 -0.815 -7.648 1 93.75 95 ASP A CA 1
ATOM 743 C C . ASP A 1 95 ? -7.438 -2.309 -7.949 1 93.75 95 ASP A C 1
ATOM 745 O O . ASP A 1 95 ? -6.766 -3.059 -7.238 1 93.75 95 ASP A O 1
ATOM 749 N N . MET A 1 96 ? -8.102 -2.662 -9.078 1 96.12 96 MET A N 1
ATOM 750 C CA . MET A 1 96 ? -8.141 -4.062 -9.484 1 96.12 96 MET A CA 1
ATOM 751 C C . MET A 1 96 ? -6.738 -4.586 -9.766 1 96.12 96 MET A C 1
ATOM 753 O O . MET A 1 96 ? -6.367 -5.664 -9.305 1 96.12 96 MET A O 1
ATOM 757 N N . GLU A 1 97 ? -5.988 -3.809 -10.461 1 93.06 97 GLU A N 1
ATOM 758 C CA . GLU A 1 97 ? -4.641 -4.223 -10.836 1 93.06 97 GLU A CA 1
ATOM 759 C C . GLU A 1 97 ? -3.742 -4.34 -9.602 1 93.06 97 GLU A C 1
ATOM 761 O O . GLU A 1 97 ? -2.959 -5.285 -9.492 1 93.06 97 GLU A O 1
ATOM 766 N N . PHE A 1 98 ? -3.869 -3.465 -8.727 1 92.94 98 PHE A N 1
ATOM 767 C CA . PHE A 1 98 ? -3.102 -3.504 -7.488 1 92.94 98 PHE A CA 1
ATOM 768 C C . PHE A 1 98 ? -3.445 -4.746 -6.676 1 92.94 98 PHE A C 1
ATOM 770 O O . PHE A 1 98 ? -2.551 -5.469 -6.227 1 92.94 98 PHE A O 1
ATOM 777 N N . LEU A 1 99 ? -4.75 -4.883 -6.457 1 96.56 99 LEU A N 1
ATOM 778 C CA . LEU A 1 99 ? -5.203 -5.98 -5.613 1 96.56 99 LEU A CA 1
ATOM 779 C C . LEU A 1 99 ? -4.801 -7.328 -6.211 1 96.56 99 LEU A C 1
ATOM 781 O O . LEU A 1 99 ? -4.387 -8.234 -5.48 1 96.56 99 LEU A O 1
ATOM 785 N N . LYS A 1 100 ? -4.898 -7.465 -7.535 1 95.56 100 LYS A N 1
ATOM 786 C CA . LYS A 1 100 ? -4.496 -8.703 -8.195 1 95.56 100 LYS A CA 1
ATOM 787 C C . LYS A 1 100 ? -3.006 -8.969 -8 1 95.56 100 LYS A C 1
ATOM 789 O O . LYS A 1 100 ? -2.602 -10.102 -7.727 1 95.56 100 LYS A O 1
ATOM 794 N N . ARG A 1 101 ? -2.275 -7.895 -8.172 1 91.25 101 ARG A N 1
ATOM 795 C CA . ARG A 1 101 ? -0.828 -8.031 -8.047 1 91.25 101 ARG A CA 1
ATOM 796 C C . ARG A 1 101 ? -0.44 -8.438 -6.625 1 91.25 101 ARG A C 1
ATOM 798 O O . ARG A 1 101 ? 0.412 -9.312 -6.438 1 91.25 101 ARG A O 1
ATOM 805 N N . PHE A 1 102 ? -1.088 -7.855 -5.637 1 93.69 102 PHE A N 1
ATOM 806 C CA . PHE A 1 102 ? -0.741 -8.148 -4.25 1 93.69 102 PHE A CA 1
ATOM 807 C C . PHE A 1 102 ? -1.245 -9.531 -3.846 1 93.69 102 PHE A C 1
ATOM 809 O O . PHE A 1 102 ? -0.612 -10.211 -3.041 1 93.69 102 PHE A O 1
ATOM 816 N N . ALA A 1 103 ? -2.365 -9.891 -4.383 1 93.62 103 ALA A N 1
ATOM 817 C CA . ALA A 1 103 ? -2.932 -11.195 -4.059 1 93.62 103 ALA A CA 1
ATOM 818 C C . ALA A 1 103 ? -2 -12.32 -4.504 1 93.62 103 ALA A C 1
ATOM 820 O O . ALA A 1 103 ? -1.943 -13.375 -3.863 1 93.62 103 ALA A O 1
ATOM 821 N N . GLY A 1 104 ? -1.299 -12.055 -5.66 1 89.25 104 GLY A N 1
ATOM 822 C CA . GLY A 1 104 ? -0.414 -13.094 -6.16 1 89.25 104 GLY A CA 1
ATOM 823 C C . GLY A 1 104 ? -1.137 -14.391 -6.48 1 89.25 104 GLY A C 1
ATOM 824 O O . GLY A 1 104 ? -2.094 -14.398 -7.258 1 89.25 104 GLY A O 1
ATOM 825 N N . THR A 1 105 ? -0.697 -15.422 -5.832 1 89.62 105 THR A N 1
ATOM 826 C CA . THR A 1 105 ? -1.302 -16.734 -6.09 1 89.62 105 THR A CA 1
ATOM 827 C C . THR A 1 105 ? -2.438 -17 -5.109 1 89.62 105 THR A C 1
ATOM 829 O O . THR A 1 105 ? -3.086 -18.047 -5.176 1 89.62 105 THR A O 1
ATOM 832 N N . GLY A 1 106 ? -2.701 -16.094 -4.258 1 94.31 106 GLY A N 1
ATOM 833 C CA . GLY A 1 106 ? -3.736 -16.281 -3.252 1 94.31 106 GLY A CA 1
ATOM 834 C C . GLY A 1 106 ? -5.129 -15.977 -3.77 1 94.31 106 GLY A C 1
ATOM 835 O O . GLY A 1 106 ? -5.289 -15.43 -4.863 1 94.31 106 GLY A O 1
ATOM 836 N N . THR A 1 107 ? -6.09 -16.453 -3.027 1 97.62 107 THR A N 1
ATOM 837 C CA . THR A 1 107 ? -7.5 -16.172 -3.281 1 97.62 107 THR A CA 1
ATOM 838 C C . THR A 1 107 ? -8.125 -15.445 -2.094 1 97.62 107 THR A C 1
ATOM 840 O O . THR A 1 107 ? -7.906 -15.82 -0.941 1 97.62 107 THR A O 1
ATOM 843 N N . TYR A 1 108 ? -8.883 -14.383 -2.416 1 98.75 108 TYR A N 1
ATOM 844 C CA . TYR A 1 108 ? -9.375 -13.516 -1.353 1 98.75 108 TYR A CA 1
ATOM 845 C C . TYR A 1 108 ? -10.844 -13.172 -1.559 1 98.75 108 TYR A C 1
ATOM 847 O O . TYR A 1 108 ? -11.227 -12.695 -2.629 1 98.75 108 TYR A O 1
ATOM 855 N N . TRP A 1 109 ? -11.586 -13.383 -0.505 1 98.81 109 TRP A N 1
ATOM 856 C CA . TRP A 1 109 ? -12.953 -12.875 -0.564 1 98.81 109 TRP A CA 1
ATOM 857 C C . TRP A 1 109 ? -12.961 -11.367 -0.778 1 98.81 109 TRP A C 1
ATOM 859 O O . TRP A 1 109 ? -12.156 -10.641 -0.19 1 98.81 109 TRP A O 1
ATOM 869 N N . ILE A 1 110 ? -13.891 -10.875 -1.599 1 98.88 110 ILE A N 1
ATOM 870 C CA . ILE A 1 110 ? -14.133 -9.445 -1.761 1 98.88 110 ILE A CA 1
ATOM 871 C C . ILE A 1 110 ? -15.602 -9.141 -1.477 1 98.88 110 ILE A C 1
ATOM 873 O O . ILE A 1 110 ? -16.406 -10.055 -1.256 1 98.88 110 ILE A O 1
ATOM 877 N N . GLY A 1 111 ? -15.984 -7.898 -1.514 1 98.81 111 GLY A N 1
ATOM 878 C CA . GLY A 1 111 ? -17.25 -7.445 -0.948 1 98.81 111 GLY A CA 1
ATOM 879 C C . GLY A 1 111 ? -18.422 -7.59 -1.902 1 98.81 111 GLY A C 1
ATOM 880 O O . GLY A 1 111 ? -19.312 -6.75 -1.92 1 98.81 111 GLY A O 1
ATOM 881 N N . LEU A 1 112 ? -18.422 -8.648 -2.633 1 98.69 112 LEU A N 1
ATOM 882 C CA . LEU A 1 112 ? -19.531 -8.867 -3.551 1 98.69 112 LEU A CA 1
ATOM 883 C C . LEU A 1 112 ? -20.266 -10.156 -3.213 1 98.69 112 LEU A C 1
ATOM 885 O O . LEU A 1 112 ? -19.641 -11.203 -3.014 1 98.69 112 LEU A O 1
ATOM 889 N N . SER A 1 113 ? -21.562 -10.016 -3.152 1 98.5 113 SER A N 1
ATOM 890 C CA . SER A 1 113 ? -22.438 -11.172 -2.959 1 98.5 113 SER A CA 1
ATOM 891 C C . SER A 1 113 ? -23.766 -10.992 -3.697 1 98.5 113 SER A C 1
ATOM 893 O O . SER A 1 113 ? -24.094 -9.891 -4.152 1 98.5 113 SER A O 1
ATOM 895 N N . ARG A 1 114 ? -24.375 -12.078 -3.844 1 97.81 114 ARG A N 1
ATOM 896 C CA . ARG A 1 114 ? -25.703 -12.031 -4.473 1 97.81 114 ARG A CA 1
ATOM 897 C C . ARG A 1 114 ? -26.562 -13.195 -4.02 1 97.81 114 ARG A C 1
ATOM 899 O O . ARG A 1 114 ? -26.047 -14.242 -3.613 1 97.81 114 ARG A O 1
ATOM 906 N N . LYS A 1 115 ? -27.859 -12.969 -4.062 1 94.38 115 LYS A N 1
ATOM 907 C CA . LYS A 1 115 ? -28.812 -14.078 -4.027 1 94.38 115 LYS A CA 1
ATOM 908 C C . LYS A 1 115 ? -29 -14.68 -5.418 1 94.38 115 LYS A C 1
ATOM 910 O O . LYS A 1 115 ? -28.766 -14.008 -6.426 1 94.38 115 LYS A O 1
ATOM 915 N N . PRO A 1 116 ? -29.406 -15.969 -5.402 1 90 116 PRO A N 1
ATOM 916 C CA . PRO A 1 116 ? -29.641 -16.578 -6.715 1 90 116 PRO A CA 1
ATOM 917 C C . PRO A 1 116 ? -30.516 -15.703 -7.617 1 90 116 PRO A C 1
ATOM 919 O O . PRO A 1 116 ? -31.547 -15.188 -7.168 1 90 116 PRO A O 1
ATOM 922 N N . GLU A 1 117 ? -30.109 -15.438 -8.82 1 88.19 117 GLU A N 1
ATOM 923 C CA . GLU A 1 117 ? -30.828 -14.719 -9.875 1 88.19 117 GLU A CA 1
ATOM 924 C C . GLU A 1 117 ? -30.859 -13.219 -9.602 1 88.19 117 GLU A C 1
ATOM 926 O O . GLU A 1 117 ? -31.5 -12.461 -10.336 1 88.19 117 GLU A O 1
ATOM 931 N N . ASP A 1 118 ? -30.172 -12.773 -8.531 1 93.81 118 ASP A N 1
ATOM 932 C CA . ASP A 1 118 ? -30.094 -11.352 -8.234 1 93.81 118 ASP A CA 1
ATOM 933 C C . ASP A 1 118 ? -28.812 -10.734 -8.766 1 93.81 118 ASP A C 1
ATOM 935 O O . ASP A 1 118 ? -27.906 -11.453 -9.203 1 93.81 118 ASP A O 1
ATOM 939 N N . SER A 1 119 ? -28.812 -9.445 -8.773 1 96 119 SER A N 1
ATOM 940 C CA . SER A 1 119 ? -27.609 -8.734 -9.156 1 96 119 SER A CA 1
ATOM 941 C C . SER A 1 119 ? -26.578 -8.727 -8.023 1 96 119 SER A C 1
ATOM 943 O O . SER A 1 119 ? -26.953 -8.859 -6.852 1 96 119 SER A O 1
ATOM 945 N N . TRP A 1 120 ? -25.391 -8.609 -8.422 1 98.25 120 TRP A N 1
ATOM 946 C CA . TRP A 1 120 ? -24.328 -8.5 -7.43 1 98.25 120 TRP A CA 1
ATOM 947 C C . TRP A 1 120 ? -24.438 -7.188 -6.656 1 98.25 120 TRP A C 1
ATOM 949 O O . TRP A 1 120 ? -24.719 -6.137 -7.242 1 98.25 120 TRP A O 1
ATOM 959 N N . LYS A 1 121 ? -24.172 -7.273 -5.371 1 98.12 121 LYS A N 1
ATOM 960 C CA . LYS A 1 121 ? -24.188 -6.098 -4.508 1 98.12 121 LYS A CA 1
ATOM 961 C C . LYS A 1 121 ? -22.938 -6.031 -3.637 1 98.12 121 LYS A C 1
ATOM 963 O O . LYS A 1 121 ? -22.469 -7.059 -3.15 1 98.12 121 LYS A O 1
ATOM 968 N N . TRP A 1 122 ? -22.5 -4.848 -3.465 1 98.19 122 TRP A N 1
ATOM 969 C CA . TRP A 1 122 ? -21.422 -4.637 -2.512 1 98.19 122 TRP A CA 1
ATOM 970 C C . TRP A 1 122 ? -21.922 -4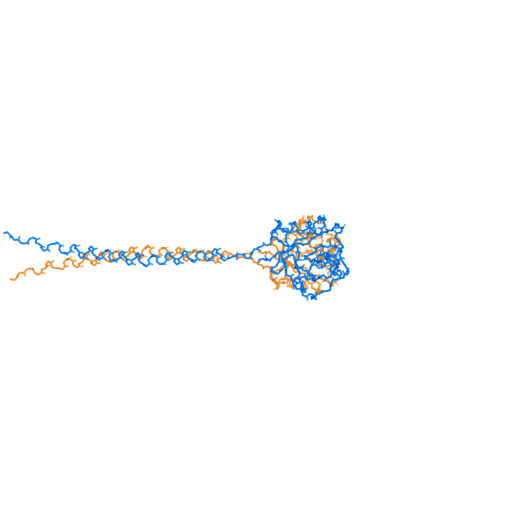.727 -1.076 1 98.19 122 TRP A C 1
ATOM 972 O O . TRP A 1 122 ? -23.125 -4.566 -0.826 1 98.19 122 TRP A O 1
ATOM 982 N N . THR A 1 123 ? -21.016 -4.855 -0.128 1 97.56 123 THR A N 1
ATOM 983 C CA . THR A 1 123 ? -21.391 -5.004 1.275 1 97.56 123 THR A CA 1
ATOM 984 C C . THR A 1 123 ? -22 -3.711 1.812 1 97.56 123 THR A C 1
ATOM 986 O O . THR A 1 123 ? -22.703 -3.725 2.82 1 97.56 123 THR A O 1
ATOM 989 N N . ASN A 1 124 ? -21.703 -2.658 1.175 1 92.69 124 ASN A N 1
ATOM 990 C CA . ASN A 1 124 ? -22.297 -1.396 1.618 1 92.69 124 ASN A CA 1
ATOM 991 C C . ASN A 1 124 ? -23.719 -1.218 1.092 1 92.69 124 ASN A C 1
ATOM 993 O O . ASN A 1 124 ? -24.359 -0.204 1.365 1 92.69 124 ASN A O 1
ATOM 997 N N . GLY A 1 125 ? -24.141 -2.09 0.243 1 93.5 125 GLY A N 1
ATOM 998 C CA . GLY A 1 125 ? -25.531 -2.082 -0.198 1 93.5 125 GLY A CA 1
ATOM 999 C C . GLY A 1 125 ? -25.688 -1.606 -1.629 1 93.5 125 GLY A C 1
ATOM 1000 O O . GLY A 1 125 ? -26.766 -1.758 -2.217 1 93.5 125 GLY A O 1
ATOM 1001 N N . THR A 1 126 ? -24.672 -1.106 -2.221 1 95.75 126 THR A N 1
ATOM 1002 C CA . THR A 1 126 ? -24.781 -0.596 -3.584 1 95.75 126 THR A CA 1
ATOM 1003 C C . THR A 1 126 ? -24.703 -1.733 -4.598 1 95.75 126 THR A C 1
ATOM 1005 O O . THR A 1 126 ? -24.031 -2.74 -4.348 1 95.75 126 THR A O 1
ATOM 1008 N N . THR A 1 127 ? -25.375 -1.511 -5.695 1 97.5 127 THR A N 1
ATOM 1009 C CA . THR A 1 127 ? -25.391 -2.518 -6.75 1 97.5 127 THR A CA 1
ATOM 1010 C C . THR A 1 127 ? -24.125 -2.432 -7.59 1 97.5 127 THR A C 1
ATOM 1012 O O . THR A 1 127 ? -23.672 -1.337 -7.93 1 97.5 127 THR A O 1
ATOM 1015 N N . PHE A 1 128 ? -23.562 -3.537 -7.883 1 98.12 128 PHE A N 1
ATOM 1016 C CA . PHE A 1 128 ? -22.375 -3.619 -8.727 1 98.12 128 PHE A CA 1
ATOM 1017 C C . PHE A 1 128 ? -22.703 -3.217 -10.164 1 98.12 128 PHE A C 1
ATOM 1019 O O . PHE A 1 128 ? -23.688 -3.68 -10.734 1 98.12 128 PHE A O 1
ATOM 1026 N N . SER A 1 129 ? -21.875 -2.387 -10.773 1 96.94 129 SER A N 1
ATOM 1027 C CA . SER A 1 129 ? -22.109 -1.833 -12.102 1 96.94 129 SER A CA 1
ATOM 1028 C C . SER A 1 129 ? -21.719 -2.82 -13.188 1 96.94 129 SER A C 1
ATOM 1030 O O . SER A 1 129 ? -21.906 -2.549 -14.375 1 96.94 129 SER A O 1
ATOM 1032 N N . ASN A 1 130 ? -21.125 -3.955 -12.836 1 96.62 130 ASN A N 1
ATOM 1033 C CA . ASN A 1 130 ? -20.703 -4.992 -13.773 1 96.62 130 ASN A CA 1
ATOM 1034 C C . ASN A 1 130 ? -19.562 -4.516 -14.664 1 96.62 130 ASN A C 1
ATOM 1036 O O . ASN A 1 130 ? -19.5 -4.875 -15.844 1 96.62 130 ASN A O 1
ATOM 1040 N N . TRP A 1 131 ? -18.656 -3.625 -14.102 1 97.06 131 TRP A N 1
ATOM 1041 C CA . TRP A 1 131 ? -17.578 -3.082 -14.93 1 97.06 131 TRP A CA 1
ATOM 1042 C C . TRP A 1 131 ? -16.469 -4.109 -15.125 1 97.06 131 TRP A C 1
ATOM 1044 O O . TRP A 1 131 ? -15.594 -3.928 -15.969 1 97.06 131 TRP A O 1
ATOM 1054 N N . PHE A 1 132 ? -16.531 -5.148 -14.359 1 97.56 132 PHE A N 1
ATOM 1055 C CA . PHE A 1 132 ? -15.656 -6.293 -14.594 1 97.56 132 PHE A CA 1
ATOM 1056 C C . PHE A 1 132 ? -16.453 -7.598 -14.523 1 97.56 132 PHE A C 1
ATOM 1058 O O . PHE A 1 132 ? -17.562 -7.629 -13.992 1 97.56 132 PHE A O 1
ATOM 1065 N N . GLU A 1 133 ? -15.867 -8.625 -14.992 1 97.44 133 GLU A N 1
ATOM 1066 C CA . GLU A 1 133 ? -16.547 -9.914 -15.062 1 97.44 133 GLU A CA 1
ATOM 1067 C C . GLU A 1 133 ? -16.344 -10.719 -13.781 1 97.44 133 GLU A C 1
ATOM 1069 O O . GLU A 1 133 ? -15.25 -10.727 -13.219 1 97.44 133 GLU A O 1
ATOM 1074 N N . ILE A 1 134 ? -17.391 -11.352 -13.328 1 98.12 134 ILE A N 1
ATOM 1075 C CA . ILE A 1 134 ? -17.312 -12.312 -12.234 1 98.12 134 ILE A CA 1
ATOM 1076 C C . ILE A 1 134 ? -17.656 -13.711 -12.75 1 98.12 134 ILE A C 1
ATOM 1078 O O . ILE A 1 134 ? -18.781 -13.977 -13.164 1 98.12 134 ILE A O 1
ATOM 1082 N N . THR A 1 135 ? -16.703 -14.531 -12.703 1 98 135 THR A N 1
ATOM 1083 C CA . THR A 1 135 ? -16.859 -15.859 -13.281 1 98 135 THR A CA 1
ATOM 1084 C C . THR A 1 135 ? -17.484 -16.828 -12.273 1 98 135 THR A C 1
ATOM 1086 O O . THR A 1 135 ? -17.172 -16.781 -11.086 1 98 135 THR A O 1
ATOM 1089 N N . GLY A 1 136 ? -18.297 -17.719 -12.773 1 96.38 136 GLY A N 1
ATOM 1090 C CA . GLY A 1 136 ? -18.906 -18.719 -11.93 1 96.38 136 GLY A CA 1
ATOM 1091 C C . GLY A 1 136 ? -20.359 -18.422 -11.586 1 96.38 136 GLY A C 1
ATOM 1092 O O . GLY A 1 136 ? -20.891 -17.375 -11.961 1 96.38 136 GLY A O 1
ATOM 1093 N N . ASN A 1 137 ? -20.984 -19.359 -10.883 1 95.31 137 ASN A N 1
ATOM 1094 C CA . ASN A 1 137 ? -22.406 -19.219 -10.57 1 95.31 137 ASN A CA 1
ATOM 1095 C C . ASN A 1 137 ? -22.656 -19.203 -9.07 1 95.31 137 ASN A C 1
ATOM 1097 O O . ASN A 1 137 ? -23.766 -19.453 -8.609 1 95.31 137 ASN A O 1
ATOM 1101 N N . GLY A 1 138 ? -21.609 -18.875 -8.359 1 97.19 138 GLY A N 1
ATOM 1102 C CA . GLY A 1 138 ? -21.75 -18.828 -6.914 1 97.19 138 GLY A CA 1
ATOM 1103 C C . GLY A 1 138 ? -22.359 -17.531 -6.414 1 97.19 138 GLY A C 1
ATOM 1104 O O . GLY A 1 138 ? -22.719 -16.656 -7.211 1 97.19 138 GLY A O 1
ATOM 1105 N N . SER A 1 139 ? -22.5 -17.406 -5.094 1 98.06 139 SER A N 1
ATOM 1106 C CA . SER A 1 139 ? -23.156 -16.25 -4.5 1 98.06 139 SER A CA 1
ATOM 1107 C C . SER A 1 139 ? -22.156 -15.297 -3.881 1 98.06 139 SER A C 1
ATOM 1109 O O . SER A 1 139 ? -22.484 -14.156 -3.545 1 98.06 139 SER A O 1
ATOM 1111 N N . TYR A 1 140 ? -20.906 -15.812 -3.762 1 98.75 140 TYR A N 1
ATOM 1112 C CA . TYR A 1 140 ? -19.875 -15.031 -3.092 1 98.75 140 TYR A CA 1
ATOM 1113 C C . TYR A 1 140 ? -18.641 -14.883 -3.979 1 98.75 140 TYR A C 1
ATOM 1115 O O . TYR A 1 140 ? -18.156 -15.859 -4.562 1 98.75 140 TYR A O 1
ATOM 1123 N N . ALA A 1 141 ? -18.156 -13.672 -4.086 1 98.69 141 ALA A N 1
ATOM 1124 C CA . ALA A 1 141 ? -17.078 -13.406 -5.031 1 98.69 141 ALA A CA 1
ATOM 1125 C C . ALA A 1 141 ? -15.727 -13.414 -4.336 1 98.69 141 ALA A C 1
ATOM 1127 O O . ALA A 1 141 ? -15.617 -13.008 -3.176 1 98.69 141 ALA A O 1
ATOM 1128 N N . PHE A 1 142 ? -14.766 -13.883 -5.039 1 98.69 142 PHE A N 1
ATOM 11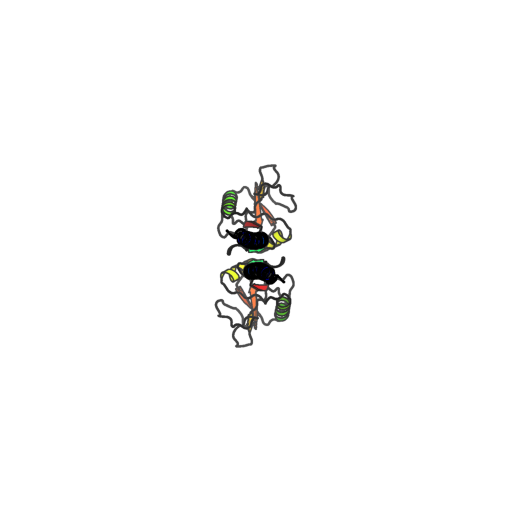29 C CA . PHE A 1 142 ? -13.391 -13.836 -4.547 1 98.69 142 PHE A CA 1
ATOM 1130 C C . PHE A 1 142 ? -12.43 -13.43 -5.66 1 98.69 142 PHE A C 1
ATOM 1132 O O . PHE A 1 142 ? -12.727 -13.609 -6.84 1 98.69 142 PHE A O 1
ATOM 1139 N N . LEU A 1 143 ? -11.367 -12.844 -5.254 1 98.62 143 LEU A N 1
ATOM 1140 C CA . LEU A 1 143 ? -10.344 -12.328 -6.16 1 98.62 143 LEU A CA 1
ATOM 1141 C C . LEU A 1 143 ? -9.156 -13.273 -6.242 1 98.62 143 LEU A C 1
ATOM 1143 O O . LEU A 1 143 ? -8.711 -13.805 -5.223 1 98.62 143 LEU A O 1
ATOM 1147 N N . SER A 1 144 ? -8.68 -13.5 -7.383 1 96.31 144 SER A N 1
ATOM 1148 C CA . SER A 1 144 ? -7.422 -14.188 -7.66 1 96.31 144 SER A CA 1
ATOM 1149 C C . SER A 1 144 ? -6.574 -13.414 -8.664 1 96.31 144 SER A C 1
ATOM 1151 O O . SER A 1 144 ? -6.984 -12.352 -9.141 1 96.31 144 SER A O 1
ATOM 1153 N N . ALA A 1 145 ? -5.383 -13.883 -8.969 1 91.5 145 ALA A N 1
ATOM 1154 C CA . ALA A 1 145 ? -4.496 -13.219 -9.914 1 91.5 145 ALA A CA 1
ATOM 1155 C C . ALA A 1 145 ? -5.145 -13.117 -11.297 1 91.5 145 ALA A C 1
ATOM 1157 O O . ALA A 1 145 ? -4.906 -12.156 -12.031 1 91.5 145 ALA A O 1
ATOM 1158 N N . ASP A 1 146 ? -6.059 -14.039 -11.547 1 93.69 146 ASP A N 1
ATOM 1159 C CA . ASP A 1 146 ? -6.652 -14.117 -12.883 1 93.69 146 ASP A CA 1
ATOM 1160 C C . ASP A 1 146 ? -7.93 -13.289 -12.969 1 93.69 146 ASP A C 1
ATOM 1162 O O . ASP A 1 146 ? -8.461 -13.07 -14.055 1 93.69 146 ASP A O 1
ATOM 1166 N N . GLY A 1 147 ? -8.391 -12.906 -11.891 1 96.69 147 GLY A N 1
ATOM 1167 C CA . GLY A 1 147 ? -9.617 -12.125 -11.906 1 96.69 147 GLY A CA 1
ATOM 1168 C C . GLY A 1 147 ? -10.578 -12.492 -10.781 1 96.69 147 GLY A C 1
ATOM 1169 O O . GLY A 1 147 ? -10.156 -13.016 -9.75 1 96.69 147 GLY A O 1
ATOM 1170 N N . VAL A 1 148 ? -11.852 -12.125 -11 1 98.5 148 VAL A N 1
ATOM 1171 C CA . VAL A 1 148 ? -12.852 -12.328 -9.961 1 98.5 148 VAL A CA 1
ATOM 1172 C C . VAL A 1 148 ? -13.711 -13.547 -10.297 1 98.5 148 VAL A C 1
ATOM 1174 O O . VAL A 1 148 ? -14.156 -13.703 -11.438 1 98.5 148 VAL A O 1
ATOM 1177 N N . HIS A 1 149 ? -13.883 -14.383 -9.344 1 98.38 149 HIS A N 1
ATOM 1178 C CA . HIS A 1 149 ? -14.688 -15.594 -9.461 1 98.38 149 HIS A CA 1
ATOM 1179 C C . HIS A 1 149 ? -15.75 -15.656 -8.375 1 98.38 149 HIS A C 1
ATOM 1181 O O . HIS A 1 149 ? -15.812 -14.781 -7.508 1 98.38 149 HIS A O 1
ATOM 1187 N N . SER A 1 150 ? -16.609 -16.672 -8.461 1 97.94 150 SER A N 1
ATOM 1188 C CA . SER A 1 150 ? -17.656 -16.812 -7.453 1 97.94 150 SER A CA 1
ATOM 1189 C C . SER A 1 150 ? -17.688 -18.234 -6.902 1 97.94 150 SER A C 1
ATOM 1191 O O . SER A 1 150 ? -17.266 -19.188 -7.57 1 97.94 150 SER A O 1
ATOM 1193 N N . SER A 1 151 ? -18.078 -18.328 -5.664 1 97.31 151 SER A N 1
ATOM 1194 C CA . SER A 1 151 ? -18.203 -19.594 -4.969 1 97.31 151 SER A CA 1
ATOM 1195 C C . SER A 1 151 ? -19.484 -19.656 -4.148 1 97.31 151 SER A C 1
ATOM 1197 O O . SER A 1 151 ? -20.109 -18.625 -3.896 1 97.31 151 SER A O 1
ATOM 1199 N N . ARG A 1 152 ? -19.875 -20.875 -3.768 1 95.12 152 ARG A N 1
ATOM 1200 C CA . ARG A 1 152 ? -21.078 -21.062 -2.963 1 95.12 152 ARG A CA 1
ATOM 1201 C C . ARG A 1 152 ? -20.828 -20.672 -1.508 1 95.12 152 ARG A C 1
ATOM 1203 O O . ARG A 1 152 ? -21.781 -20.516 -0.733 1 95.12 152 ARG A O 1
ATOM 1210 N N . GLY A 1 153 ? -19.531 -20.406 -1.146 1 93.06 153 GLY A N 1
ATOM 1211 C CA . GLY A 1 153 ? -19.25 -19.844 0.17 1 93.06 153 GLY A CA 1
ATOM 1212 C C . GLY A 1 153 ? -18.969 -20.906 1.215 1 93.06 153 GLY A C 1
ATOM 1213 O O . GLY A 1 153 ? -18.922 -20.609 2.412 1 93.06 153 GLY A O 1
ATOM 1214 N N . LEU A 1 154 ? -18.766 -22.188 0.774 1 91.75 154 LEU A N 1
ATOM 1215 C CA . LEU A 1 154 ? -18.562 -23.281 1.707 1 91.75 154 LEU A CA 1
ATOM 1216 C C . LEU A 1 154 ? -17.062 -23.516 1.939 1 91.75 154 LEU A C 1
ATOM 1218 O O . LEU A 1 154 ? -16.672 -24.547 2.504 1 91.75 154 LEU A O 1
ATOM 1222 N N . ILE A 1 155 ? -16.266 -22.625 1.519 1 96.56 155 ILE A N 1
ATOM 1223 C CA . ILE A 1 155 ? -14.82 -22.766 1.672 1 96.56 155 ILE A CA 1
ATOM 1224 C C . ILE A 1 155 ? -14.258 -21.594 2.477 1 96.56 155 ILE A C 1
ATOM 1226 O O . ILE A 1 155 ? -14.859 -20.516 2.518 1 96.56 155 ILE A O 1
ATOM 1230 N N . ASP A 1 156 ? -13.148 -21.922 3.16 1 98.31 156 ASP A N 1
ATOM 1231 C CA . ASP A 1 156 ? -12.414 -20.891 3.883 1 98.31 156 ASP A CA 1
ATOM 1232 C C . ASP A 1 156 ? -11.195 -20.422 3.09 1 98.31 156 ASP A C 1
ATOM 1234 O O . ASP A 1 156 ? -10.32 -21.234 2.756 1 98.31 156 ASP A O 1
ATOM 1238 N N . ILE A 1 157 ? -11.164 -19.203 2.75 1 98.5 157 ILE A N 1
ATOM 1239 C CA . ILE A 1 157 ? -10.008 -18.594 2.1 1 98.5 157 ILE A CA 1
ATOM 1240 C C . ILE A 1 157 ? -9.688 -17.25 2.756 1 98.5 157 ILE A C 1
ATOM 1242 O O . ILE A 1 157 ? -10.336 -16.859 3.73 1 98.5 157 ILE A O 1
ATOM 1246 N N . LYS A 1 158 ? -8.68 -16.578 2.318 1 98.56 158 LYS A N 1
ATOM 1247 C CA . LYS A 1 158 ? -8.305 -15.273 2.861 1 98.56 158 LYS A CA 1
ATOM 1248 C C . LYS A 1 158 ? -9.281 -14.188 2.4 1 98.56 158 LYS A C 1
ATOM 1250 O O . LYS A 1 158 ? -10.188 -14.461 1.605 1 98.56 158 LYS A O 1
ATOM 1255 N N . TRP A 1 159 ? -9.211 -13.039 2.996 1 98.69 159 TRP A N 1
ATOM 1256 C CA . TRP A 1 159 ? -10.117 -11.969 2.611 1 98.69 159 TRP A CA 1
ATOM 1257 C C . TRP A 1 159 ? -9.398 -10.617 2.611 1 98.69 159 TRP A C 1
ATOM 1259 O O . TRP A 1 159 ? -8.32 -10.484 3.193 1 98.69 159 TRP A O 1
ATOM 1269 N N . ILE A 1 160 ? -9.945 -9.664 1.88 1 98.81 160 ILE A N 1
ATOM 1270 C CA . ILE A 1 160 ? -9.445 -8.297 1.82 1 98.81 160 ILE A CA 1
ATOM 1271 C C . ILE A 1 160 ? -10.5 -7.336 2.373 1 98.81 160 ILE A C 1
ATOM 1273 O O . ILE A 1 160 ? -11.688 -7.449 2.045 1 98.81 160 ILE A O 1
ATOM 1277 N N . CYS A 1 161 ? -10.07 -6.461 3.211 1 98.69 161 CYS A N 1
ATOM 1278 C CA . CYS A 1 161 ? -10.914 -5.352 3.639 1 98.69 161 CYS A CA 1
ATOM 1279 C C . CYS A 1 161 ? -10.484 -4.055 2.961 1 98.69 161 CYS A C 1
ATOM 1281 O O . CYS A 1 161 ? -9.328 -3.896 2.58 1 98.69 161 CYS A O 1
ATOM 1283 N N . SER A 1 162 ? -11.414 -3.164 2.812 1 97.88 162 SER A N 1
ATOM 1284 C CA . SER A 1 162 ? -11.086 -1.838 2.303 1 97.88 162 SER A CA 1
ATOM 1285 C C . SER A 1 162 ? -11.852 -0.751 3.049 1 97.88 162 SER A C 1
ATOM 1287 O O . SER A 1 162 ? -12.961 -0.988 3.531 1 97.88 162 SER A O 1
ATOM 1289 N N . ARG A 1 163 ? -11.242 0.357 3.191 1 95.25 163 ARG A N 1
ATOM 1290 C CA . ARG A 1 163 ? -11.891 1.561 3.705 1 95.25 163 ARG A CA 1
ATOM 1291 C C . ARG A 1 163 ? -11.312 2.812 3.051 1 95.25 163 ARG A C 1
ATOM 1293 O O . ARG A 1 163 ? -10.164 2.818 2.613 1 95.25 163 ARG A O 1
ATOM 1300 N N . HIS A 1 164 ? -12.125 3.838 2.975 1 91.12 164 HIS A N 1
ATOM 1301 C CA . HIS A 1 164 ? -11.664 5.109 2.428 1 91.12 164 HIS A CA 1
ATOM 1302 C C . HIS A 1 164 ? -10.844 5.887 3.455 1 91.12 164 HIS A C 1
ATOM 1304 O O . HIS A 1 164 ? -11.141 5.84 4.652 1 91.12 164 HIS A O 1
ATOM 1310 N N . LYS A 1 165 ? -9.789 6.488 2.939 1 83.12 165 LYS A N 1
ATOM 1311 C CA . LYS A 1 165 ? -8.977 7.336 3.807 1 83.12 165 LYS A CA 1
ATOM 1312 C C . LYS A 1 165 ? -9.75 8.586 4.23 1 83.12 165 LYS A C 1
ATOM 1314 O O . LYS A 1 165 ? -10.625 9.055 3.504 1 83.12 165 LYS A O 1
ATOM 1319 N N . MET B 1 1 ? -11.75 91.125 36.875 1 33.66 1 MET B N 1
ATOM 1320 C CA . MET B 1 1 ? -10.812 90.375 36.031 1 33.66 1 MET B CA 1
ATOM 1321 C C . MET B 1 1 ? -10.625 89 36.594 1 33.66 1 MET B C 1
ATOM 1323 O O . MET B 1 1 ? -9.82 88.75 37.5 1 33.66 1 MET B O 1
ATOM 1327 N N . MET B 1 2 ? -11.797 88.188 36.875 1 41.41 2 MET B N 1
ATOM 1328 C CA . MET B 1 2 ? -12.047 86.875 37.469 1 41.41 2 MET B CA 1
ATOM 1329 C C . MET B 1 2 ? -11.32 85.812 36.688 1 41.41 2 MET B C 1
ATOM 1331 O O . MET B 1 2 ? -11.078 85.938 35.5 1 41.41 2 MET B O 1
ATOM 1335 N N . ASN B 1 3 ? -10.617 84.812 37.344 1 36.91 3 ASN B N 1
ATOM 1336 C CA . ASN B 1 3 ? -9.703 83.688 37.188 1 36.91 3 ASN B CA 1
ATOM 1337 C C . ASN B 1 3 ? -10.312 82.625 36.312 1 36.91 3 ASN B C 1
ATOM 1339 O O . ASN B 1 3 ? -11.328 82 36.688 1 36.91 3 ASN B O 1
ATOM 1343 N N . SER B 1 4 ? -10.367 82.625 35 1 50 4 SER B N 1
ATOM 1344 C CA . SER B 1 4 ? -10.719 81.688 33.938 1 50 4 SER B CA 1
ATOM 1345 C C . SER B 1 4 ? -9.852 80.438 34 1 50 4 SER B C 1
ATOM 1347 O O . SER B 1 4 ? -9.992 79.562 33.188 1 50 4 SER B O 1
ATOM 1349 N N . GLU B 1 5 ? -8.938 80.375 35 1 44.78 5 GLU B N 1
ATOM 1350 C CA . GLU B 1 5 ? -7.91 79.375 34.812 1 44.78 5 GLU B CA 1
ATOM 1351 C C . GLU B 1 5 ? -8.438 78 35.219 1 44.78 5 GLU B C 1
ATOM 1353 O O . GLU B 1 5 ? -7.781 77 34.938 1 44.78 5 GLU B O 1
ATOM 1358 N N . LEU B 1 6 ? -9.555 77.812 35.875 1 45.88 6 LEU B N 1
ATOM 1359 C CA . LEU B 1 6 ? -9.781 76.5 36.531 1 45.88 6 LEU B CA 1
ATOM 1360 C C . LEU B 1 6 ? -10.328 75.5 35.5 1 45.88 6 LEU B C 1
ATOM 1362 O O . LEU B 1 6 ? -10.508 74.312 35.844 1 45.88 6 LEU B O 1
ATOM 1366 N N . ARG B 1 7 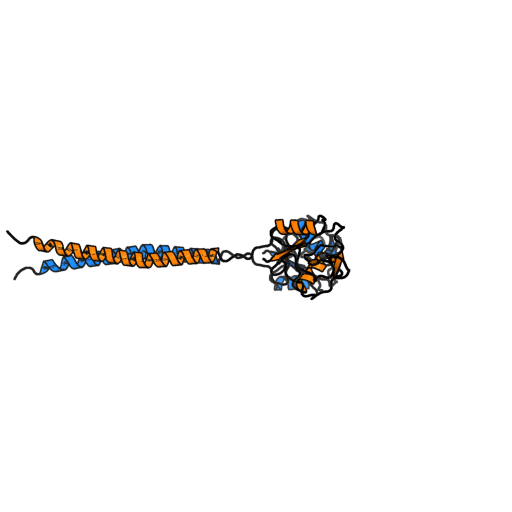? -10.695 75.938 34.25 1 48.69 7 ARG B N 1
ATOM 1367 C CA . ARG B 1 7 ? -11.453 75 33.438 1 48.69 7 ARG B CA 1
ATOM 1368 C C . ARG B 1 7 ? -10.523 74 32.719 1 48.69 7 ARG B C 1
ATOM 1370 O O . ARG B 1 7 ? -10.961 73 32.188 1 48.69 7 ARG B O 1
ATOM 1377 N N . ASP B 1 8 ? -9.203 74.375 32.656 1 50.53 8 ASP B N 1
ATOM 1378 C CA . ASP B 1 8 ? -8.359 73.625 31.734 1 50.53 8 ASP B CA 1
ATOM 1379 C C . ASP B 1 8 ? -7.906 72.312 32.344 1 50.53 8 ASP B C 1
ATOM 1381 O O . ASP B 1 8 ? -7.508 71.438 31.641 1 50.53 8 ASP B O 1
ATOM 1385 N N . GLY B 1 9 ? -8.031 72.25 33.656 1 50.28 9 GLY B N 1
ATOM 1386 C CA . GLY B 1 9 ? -7.449 71.062 34.281 1 50.28 9 GLY B CA 1
ATOM 1387 C C . GLY B 1 9 ? -8.273 69.812 34.094 1 50.28 9 GLY B C 1
ATOM 1388 O O . GLY B 1 9 ? -7.75 68.688 34.188 1 50.28 9 GLY B O 1
ATOM 1389 N N . ARG B 1 10 ? -9.609 69.875 33.969 1 57.38 10 ARG B N 1
ATOM 1390 C CA . ARG B 1 10 ? -10.5 68.75 33.906 1 57.38 10 ARG B CA 1
ATOM 1391 C C . ARG B 1 10 ? -10.375 68.062 32.531 1 57.38 10 ARG B C 1
ATOM 1393 O O . ARG B 1 10 ? -10.461 66.812 32.469 1 57.38 10 ARG B O 1
ATOM 1400 N N . SER B 1 11 ? -9.945 68.812 31.516 1 58.62 11 SER B N 1
ATOM 1401 C CA . SER B 1 11 ? -9.867 68.25 30.172 1 58.62 11 SER B CA 1
ATOM 1402 C C . SER B 1 11 ? -8.641 67.375 30.031 1 58.62 11 SER B C 1
ATOM 1404 O O . SER B 1 11 ? -8.695 66.312 29.344 1 58.62 11 SER B O 1
ATOM 1406 N N . ASP B 1 12 ? -7.586 67.688 30.859 1 57.59 12 ASP B N 1
ATOM 1407 C CA . ASP B 1 12 ? -6.336 66.938 30.766 1 57.59 12 ASP B CA 1
ATOM 1408 C C . ASP B 1 12 ? -6.465 65.562 31.422 1 57.59 12 ASP B C 1
ATOM 1410 O O . ASP B 1 12 ? -5.91 64.562 30.938 1 57.59 12 ASP B O 1
ATOM 1414 N N . GLY B 1 13 ? -7.312 65.5 32.375 1 54.22 13 GLY B N 1
ATOM 1415 C CA . GLY B 1 13 ? -7.477 64.188 33.094 1 54.22 13 GLY B CA 1
ATOM 1416 C C . GLY B 1 13 ? -8.258 63.188 32.281 1 54.22 13 GLY B C 1
ATOM 1417 O O . GLY B 1 13 ? -7.957 62 32.344 1 54.22 13 GLY B O 1
ATOM 1418 N N . LEU B 1 14 ? -9.227 63.688 31.578 1 58.16 14 LEU B N 1
ATOM 1419 C CA . LEU B 1 14 ? -10.062 62.812 30.75 1 58.16 14 LEU B CA 1
ATOM 1420 C C . LEU B 1 14 ? -9.281 62.312 29.547 1 58.16 14 LEU B C 1
ATOM 1422 O O . LEU B 1 14 ? -9.414 61.125 29.172 1 58.16 14 LEU B O 1
ATOM 1426 N N . ILE B 1 15 ? -8.469 63.156 29.047 1 58.88 15 ILE B N 1
ATOM 1427 C CA . ILE B 1 15 ? -7.66 62.781 27.891 1 58.88 15 ILE B CA 1
ATOM 1428 C C . ILE B 1 15 ? -6.625 61.75 28.297 1 58.88 15 ILE B C 1
ATOM 1430 O O . ILE B 1 15 ? -6.41 60.75 27.578 1 58.88 15 ILE B O 1
ATOM 1434 N N . CYS B 1 16 ? -6.086 61.875 29.5 1 55.97 16 CYS B N 1
ATOM 1435 C CA . CYS B 1 16 ? -5.078 60.938 29.984 1 55.97 16 CYS B CA 1
ATOM 1436 C C . CYS B 1 16 ? -5.695 59.594 30.25 1 55.97 16 CYS B C 1
ATOM 1438 O O . CYS B 1 16 ? -5.09 58.562 29.938 1 55.97 16 CYS B O 1
ATOM 1440 N N . ARG B 1 17 ? -6.898 59.531 30.672 1 58.84 17 ARG B N 1
ATOM 1441 C CA . ARG B 1 17 ? -7.551 58.281 31 1 58.84 17 ARG B CA 1
ATOM 1442 C C . ARG B 1 17 ? -7.93 57.5 29.75 1 58.84 17 ARG B C 1
ATOM 1444 O O . ARG B 1 17 ? -7.812 56.281 29.703 1 58.84 17 ARG B O 1
ATOM 1451 N N . THR B 1 18 ? -8.344 58.25 28.797 1 62.12 18 THR B N 1
ATOM 1452 C CA . THR B 1 18 ? -8.711 57.625 27.531 1 62.12 18 THR B CA 1
ATOM 1453 C C . THR B 1 18 ? -7.48 57.062 26.828 1 62.12 18 THR B C 1
ATOM 1455 O O . THR B 1 18 ? -7.527 55.969 26.25 1 62.12 18 THR B O 1
ATOM 1458 N N . ILE B 1 19 ? -6.395 57.812 26.875 1 60.66 19 ILE B N 1
ATOM 1459 C CA . ILE B 1 19 ? -5.141 57.375 26.25 1 60.66 19 ILE B CA 1
ATOM 1460 C C . ILE B 1 19 ? -4.598 56.156 26.984 1 60.66 19 ILE B C 1
ATOM 1462 O O . ILE B 1 19 ? -4.133 55.188 26.344 1 60.66 19 ILE B O 1
ATOM 1466 N N . CYS B 1 20 ? -4.758 56.156 28.25 1 56.38 20 CYS B N 1
ATOM 1467 C CA . CYS B 1 20 ? -4.281 55.031 29.047 1 56.38 20 CYS B CA 1
ATOM 1468 C C . CYS B 1 20 ? -5.09 53.75 28.766 1 56.38 20 CYS B C 1
ATOM 1470 O O . CYS B 1 20 ? -4.531 52.656 28.672 1 56.38 20 CYS B O 1
ATOM 1472 N N . LYS B 1 21 ? -6.297 53.969 28.641 1 60.28 21 LYS B N 1
ATOM 1473 C CA . LYS B 1 21 ? -7.168 52.812 28.406 1 60.28 21 LYS B CA 1
ATOM 1474 C C . LYS B 1 21 ? -6.949 52.25 27 1 60.28 21 LYS B C 1
ATOM 1476 O O . LYS B 1 21 ? -6.93 51.031 26.812 1 60.28 21 LYS B O 1
ATOM 1481 N N . LYS B 1 22 ? -6.766 53.156 26.141 1 64.81 22 LYS B N 1
ATOM 1482 C CA . LYS B 1 22 ? -6.453 52.719 24.781 1 64.81 22 LYS B CA 1
ATOM 1483 C C . LYS B 1 22 ? -5.141 51.938 24.75 1 64.81 22 LYS B C 1
ATOM 1485 O O . LYS B 1 22 ? -5.023 50.938 24.047 1 64.81 22 LYS B O 1
ATOM 1490 N N . LYS B 1 23 ? -4.336 52.344 25.562 1 68.38 23 LYS B N 1
ATOM 1491 C CA . LYS B 1 23 ? -3.023 51.688 25.625 1 68.38 23 LYS B CA 1
ATOM 1492 C C . LYS B 1 23 ? -3.115 50.312 26.234 1 68.38 23 LYS B C 1
ATOM 1494 O O . LYS B 1 23 ? -2.475 49.375 25.766 1 68.38 23 LYS B O 1
ATOM 1499 N N . ILE B 1 24 ? -4.023 50.094 27.141 1 66.56 24 ILE B N 1
ATOM 1500 C CA . ILE B 1 24 ? -4.191 48.812 27.797 1 66.56 24 ILE B CA 1
ATOM 1501 C C . ILE B 1 24 ? -4.902 47.844 26.844 1 66.56 24 ILE B C 1
ATOM 1503 O O . ILE B 1 24 ? -4.516 46.688 26.734 1 66.56 24 ILE B O 1
ATOM 1507 N N . CYS B 1 25 ? -5.934 48.469 26.219 1 63.03 25 CYS B N 1
ATOM 1508 C CA . CYS B 1 25 ? -6.648 47.625 25.25 1 63.03 25 CYS B CA 1
ATOM 1509 C C . CYS B 1 25 ? -5.727 47.188 24.109 1 63.03 25 CYS B C 1
ATOM 1511 O O . CYS B 1 25 ? -5.75 46.031 23.703 1 63.03 25 CYS B O 1
ATOM 1513 N N . LEU B 1 26 ? -4.938 48.094 23.656 1 70.44 26 LEU B N 1
ATOM 1514 C CA . LEU B 1 26 ? -3.977 47.812 22.609 1 70.44 26 LEU B CA 1
ATOM 1515 C C . LEU B 1 26 ? -2.904 46.844 23.109 1 70.44 26 LEU B C 1
ATOM 1517 O O . LEU B 1 26 ? -2.459 45.969 22.359 1 70.44 26 LEU B O 1
ATOM 1521 N N . GLY B 1 27 ? -2.619 46.938 24.391 1 71.44 27 GLY B N 1
ATOM 1522 C CA . GLY B 1 27 ? -1.635 46.062 25.016 1 71.44 27 GLY B CA 1
ATOM 1523 C C . GLY B 1 27 ? -2.115 44.656 25.172 1 71.44 27 GLY B C 1
ATOM 1524 O O . GLY B 1 27 ? -1.333 43.688 25.016 1 71.44 27 GLY B O 1
ATOM 1525 N N . ILE B 1 28 ? -3.402 44.5 25.391 1 71.62 28 ILE B N 1
ATOM 1526 C CA . ILE B 1 28 ? -3.939 43.156 25.578 1 71.62 28 ILE B CA 1
ATOM 1527 C C . ILE B 1 28 ? -4.285 42.531 24.219 1 71.62 28 ILE B C 1
ATOM 1529 O O . ILE B 1 28 ? -4.02 41.375 23.969 1 71.62 28 ILE B O 1
ATOM 1533 N N . CYS B 1 29 ? -4.867 43.438 23.375 1 67.88 29 CYS B N 1
ATOM 1534 C CA . CYS B 1 29 ? -5.27 42.938 22.062 1 67.88 29 CYS B CA 1
ATOM 1535 C C . CYS B 1 29 ? -4.059 42.5 21.25 1 67.88 29 CYS B C 1
ATOM 1537 O O . CYS B 1 29 ? -4.125 41.531 20.484 1 67.88 29 CYS B O 1
ATOM 1539 N N . PHE B 1 30 ? -2.971 43.219 21.422 1 74.5 30 PHE B N 1
ATOM 1540 C CA . PHE B 1 30 ? -1.765 42.938 20.656 1 74.5 30 PHE B CA 1
ATOM 1541 C C . PHE B 1 30 ? -1.199 41.562 21.016 1 74.5 30 PHE B C 1
ATOM 1543 O O . PHE B 1 30 ? -0.928 40.75 20.141 1 74.5 30 PHE B O 1
ATOM 1550 N N . PRO B 1 31 ? -1.101 41.219 22.25 1 79.12 31 PRO B N 1
ATOM 1551 C CA . PRO B 1 31 ? -0.613 39.875 22.578 1 79.12 31 PRO B CA 1
ATOM 1552 C C . PRO B 1 31 ? -1.597 38.75 22.188 1 79.12 31 PRO B C 1
ATOM 1554 O O . PRO B 1 31 ? -1.182 37.688 21.766 1 79.12 31 PRO B O 1
ATOM 1557 N N . ILE B 1 32 ? -2.836 39.031 22.312 1 72.12 32 ILE B N 1
ATOM 1558 C CA . ILE B 1 32 ? -3.842 38.062 21.922 1 72.12 32 ILE B CA 1
ATOM 1559 C C . ILE B 1 32 ? -3.77 37.812 20.406 1 72.12 32 ILE B C 1
ATOM 1561 O O . ILE B 1 32 ? -3.852 36.688 19.953 1 72.12 32 ILE B O 1
ATOM 1565 N N . PHE B 1 33 ? -3.621 38.906 19.672 1 71.81 33 PHE B N 1
ATOM 1566 C CA . PHE B 1 33 ? -3.465 38.812 18.219 1 71.81 33 PHE B CA 1
ATOM 1567 C C . PHE B 1 33 ? -2.217 38.031 17.859 1 71.81 33 PHE B C 1
ATOM 1569 O O . PHE B 1 33 ? -2.252 37.156 16.969 1 71.81 33 PHE B O 1
ATOM 1576 N N . ILE B 1 34 ? -1.122 38.188 18.531 1 75.31 34 ILE B N 1
ATOM 1577 C CA . ILE B 1 34 ? 0.127 37.469 18.297 1 75.31 34 ILE B CA 1
ATOM 1578 C C . ILE B 1 34 ? -0.053 36 18.656 1 75.31 34 ILE B C 1
ATOM 1580 O O . ILE B 1 34 ? 0.424 35.094 17.938 1 75.31 34 ILE B O 1
ATOM 1584 N N . LEU B 1 35 ? -0.778 35.719 19.688 1 75.19 35 LEU B N 1
ATOM 1585 C CA . LEU B 1 35 ? -1.047 34.344 20.109 1 75.19 35 LEU B CA 1
ATOM 1586 C C . LEU B 1 35 ? -1.908 33.625 19.094 1 75.19 35 LEU B C 1
ATOM 1588 O O . LEU B 1 35 ? -1.669 32.438 18.797 1 75.19 35 LEU B O 1
ATOM 1592 N N . CYS B 1 36 ? -2.877 34.406 18.594 1 71.5 36 CYS B N 1
ATOM 1593 C CA . CYS B 1 36 ? -3.754 33.844 17.578 1 71.5 36 CYS B CA 1
ATOM 1594 C C . CYS B 1 36 ? -2.982 33.531 16.297 1 71.5 36 CYS B C 1
ATOM 1596 O O . CYS B 1 36 ? -3.154 32.469 15.703 1 71.5 36 CYS B O 1
ATOM 1598 N N . ILE B 1 37 ? -2.141 34.406 15.844 1 73.44 37 ILE B N 1
ATOM 1599 C CA . ILE B 1 37 ? -1.331 34.219 14.648 1 73.44 37 ILE B CA 1
ATOM 1600 C C . ILE B 1 37 ? -0.371 33.031 14.852 1 73.44 37 ILE B C 1
ATOM 1602 O O . ILE B 1 37 ? -0.194 32.219 13.953 1 73.44 37 ILE B O 1
ATOM 1606 N N . SER B 1 38 ? 0.17 32.906 15.984 1 75.38 38 SER B N 1
ATOM 1607 C CA . SER B 1 38 ? 1.084 31.812 16.281 1 75.38 38 SER B CA 1
ATOM 1608 C C . SER B 1 38 ? 0.36 30.469 16.281 1 75.38 38 SER B C 1
ATOM 1610 O O . SER B 1 38 ? 0.897 29.469 15.789 1 75.38 38 SER B O 1
ATOM 1612 N N . ALA B 1 39 ? -0.792 30.469 16.812 1 72.12 39 ALA B N 1
ATOM 1613 C CA . ALA B 1 39 ? -1.581 29.234 16.828 1 72.12 39 ALA B CA 1
ATOM 1614 C C . ALA B 1 39 ? -1.965 28.812 15.406 1 72.12 39 ALA B C 1
ATOM 1616 O O . ALA B 1 39 ? -1.928 27.625 15.07 1 72.12 39 ALA B O 1
ATOM 1617 N N . ILE B 1 40 ? -2.285 29.781 14.617 1 68.62 40 ILE B N 1
ATOM 1618 C CA . ILE B 1 40 ? -2.623 29.516 13.219 1 68.62 40 ILE B CA 1
ATOM 1619 C C . ILE B 1 40 ? -1.396 28.969 12.484 1 68.62 40 ILE B C 1
ATOM 1621 O O . ILE B 1 40 ? -1.501 28.031 11.695 1 68.62 40 ILE B O 1
ATOM 1625 N N . VAL B 1 41 ? -0.277 29.531 12.719 1 70.06 41 VAL B N 1
ATOM 1626 C CA . VAL B 1 41 ? 0.96 29.094 12.086 1 70.06 41 VAL B CA 1
ATOM 1627 C C . VAL B 1 41 ? 1.295 27.672 12.547 1 70.06 41 VAL B C 1
ATOM 1629 O O . VAL B 1 41 ? 1.687 26.828 11.742 1 70.06 41 VAL B O 1
ATOM 1632 N N . ILE B 1 42 ? 1.1 27.438 13.812 1 67.69 42 ILE B N 1
ATOM 1633 C CA . ILE B 1 42 ? 1.377 26.109 14.344 1 67.69 42 ILE B CA 1
ATOM 1634 C C . ILE B 1 42 ? 0.397 25.094 13.75 1 67.69 42 ILE B C 1
ATOM 1636 O O . ILE B 1 42 ? 0.789 23.984 13.367 1 67.69 42 ILE B O 1
ATOM 1640 N N . CYS B 1 43 ? -0.809 25.453 13.75 1 64.62 43 CYS B N 1
ATOM 1641 C CA . CYS B 1 43 ? -1.824 24.578 13.172 1 64.62 43 CYS B CA 1
ATOM 1642 C C . CYS B 1 43 ? -1.53 24.297 11.703 1 64.62 43 CYS B C 1
ATOM 1644 O O . CYS B 1 43 ? -1.73 23.172 11.234 1 64.62 43 CYS B O 1
ATOM 1646 N N . SER B 1 44 ? -1.198 25.312 11.039 1 62 44 SER B N 1
ATOM 1647 C CA . SER B 1 44 ? -0.893 25.141 9.625 1 62 44 SER B CA 1
ATOM 1648 C C . SER B 1 44 ? 0.342 24.266 9.43 1 62 44 SER B C 1
ATOM 1650 O O . SER B 1 44 ? 0.467 23.578 8.414 1 62 44 SER B O 1
ATOM 1652 N N . LYS B 1 45 ? 1.299 24.484 10.375 1 59.59 45 LYS B N 1
ATOM 1653 C CA . LYS B 1 45 ? 2.525 23.703 10.227 1 59.59 45 LYS B CA 1
ATOM 1654 C C . LYS B 1 45 ? 2.299 22.25 10.609 1 59.59 45 LYS B C 1
ATOM 1656 O O . LYS B 1 45 ? 3.174 21.406 10.406 1 59.59 45 LYS B O 1
ATOM 1661 N N . ARG B 1 46 ? 1.292 22.031 11.375 1 54.81 46 ARG B N 1
ATOM 1662 C CA . ARG B 1 46 ? 1.063 20.625 11.672 1 54.81 46 ARG B CA 1
ATOM 1663 C C . ARG B 1 46 ? 0.937 19.812 10.391 1 54.81 46 ARG B C 1
ATOM 1665 O O . ARG B 1 46 ? 0.045 20.062 9.578 1 54.81 46 ARG B O 1
ATOM 1672 N N . ALA B 1 47 ? 2.145 19.438 9.867 1 51.91 47 ALA B N 1
ATOM 1673 C CA . ALA B 1 47 ? 2.41 18.688 8.648 1 51.91 47 ALA B CA 1
ATOM 1674 C C . ALA B 1 47 ? 1.464 17.484 8.523 1 51.91 47 ALA B C 1
ATOM 1676 O O . ALA B 1 47 ? 1.281 16.734 9.484 1 51.91 47 ALA B O 1
ATOM 1677 N N . LYS B 1 48 ? 0.273 17.594 7.91 1 55.06 48 LYS B N 1
ATOM 1678 C CA . LYS B 1 48 ? -0.547 16.469 7.473 1 55.06 48 LYS B CA 1
ATOM 1679 C C . LYS B 1 48 ? 0.321 15.328 6.965 1 55.06 48 LYS B C 1
ATOM 1681 O O . LYS B 1 48 ? 1.354 15.555 6.332 1 55.06 48 LYS B O 1
ATOM 1686 N N . PRO B 1 49 ? 0.272 14.148 7.688 1 57.88 49 PRO B N 1
ATOM 1687 C CA . PRO B 1 49 ? 1.042 13.07 7.062 1 57.88 49 PRO B CA 1
ATOM 1688 C C . PRO B 1 49 ? 0.993 13.109 5.539 1 57.88 49 PRO B C 1
ATOM 1690 O O . PRO B 1 49 ? -0.027 13.492 4.961 1 57.88 49 PRO B O 1
ATOM 1693 N N . VAL B 1 50 ? 2.121 13.344 4.961 1 63.59 50 VAL B N 1
ATOM 1694 C CA . VAL B 1 50 ? 2.236 13.383 3.506 1 63.59 50 VAL B CA 1
ATOM 1695 C C . VAL B 1 50 ? 1.653 12.102 2.906 1 63.59 50 VAL B C 1
ATOM 1697 O O . VAL B 1 50 ? 2.113 11 3.209 1 63.59 50 VAL B O 1
ATOM 1700 N N . ALA B 1 51 ? 0.443 12.109 2.537 1 79.94 51 ALA B N 1
ATOM 1701 C CA . ALA B 1 51 ? -0.154 11.023 1.764 1 79.94 51 ALA B CA 1
ATOM 1702 C C . ALA B 1 51 ? 0.729 10.648 0.578 1 79.94 51 ALA B C 1
ATOM 1704 O O . ALA B 1 51 ? 1.438 11.5 0.029 1 79.94 51 ALA B O 1
ATOM 1705 N N . CYS B 1 52 ? 0.833 9.359 0.345 1 91.56 52 CYS B N 1
ATOM 1706 C CA . CYS B 1 52 ? 1.577 8.906 -0.825 1 91.56 52 CYS B CA 1
ATOM 1707 C C . CYS B 1 52 ? 0.891 9.344 -2.113 1 91.56 52 CYS B C 1
ATOM 1709 O O . CYS B 1 52 ? -0.337 9.43 -2.17 1 91.56 52 CYS B O 1
ATOM 1711 N N . SER B 1 53 ? 1.651 9.742 -3.055 1 89.75 53 SER B N 1
ATOM 1712 C CA . SER B 1 53 ? 1.105 10.094 -4.363 1 89.75 53 SER B CA 1
ATOM 1713 C C . SER B 1 53 ? 0.267 8.961 -4.938 1 89.75 53 SER B C 1
ATOM 1715 O O . SER B 1 53 ? 0.341 7.824 -4.461 1 89.75 53 SER B O 1
ATOM 1717 N N . GLU B 1 54 ? -0.483 9.195 -5.906 1 88.06 54 GLU B N 1
ATOM 1718 C CA . GLU B 1 54 ? -1.469 8.266 -6.453 1 88.06 54 GLU B CA 1
ATOM 1719 C C . GLU B 1 54 ? -0.807 6.984 -6.949 1 88.06 54 GLU B C 1
ATOM 1721 O O . GLU B 1 54 ? -1.381 5.902 -6.836 1 88.06 54 GLU B O 1
ATOM 1726 N N . ASP B 1 55 ? 0.43 7.047 -7.387 1 92.06 55 ASP B N 1
ATOM 1727 C CA . ASP B 1 55 ? 1.059 5.871 -7.984 1 92.06 55 ASP B CA 1
ATOM 1728 C C . ASP B 1 55 ? 1.995 5.188 -6.992 1 92.06 55 ASP B C 1
ATOM 1730 O O . ASP B 1 55 ? 2.73 4.27 -7.355 1 92.06 55 ASP B O 1
ATOM 1734 N N . TRP B 1 56 ? 1.831 5.676 -5.742 1 95 56 TRP B N 1
ATOM 1735 C CA . TRP B 1 56 ? 2.664 5.105 -4.688 1 95 56 TRP B CA 1
ATOM 1736 C C . TRP B 1 56 ? 1.816 4.332 -3.684 1 95 56 TRP B C 1
ATOM 1738 O O . TRP B 1 56 ? 0.64 4.645 -3.484 1 95 56 TRP B O 1
ATOM 1748 N N . LEU B 1 57 ? 2.422 3.371 -3.098 1 95.19 57 LEU B N 1
ATOM 1749 C CA . LEU B 1 57 ? 1.761 2.559 -2.082 1 95.19 57 LEU B CA 1
ATOM 1750 C C . LEU B 1 57 ? 2.209 2.967 -0.684 1 95.19 57 LEU B C 1
ATOM 1752 O O . LEU B 1 57 ? 3.408 3.082 -0.421 1 95.19 57 LEU B O 1
ATOM 1756 N N . GLY B 1 58 ? 1.267 3.16 0.136 1 93.69 58 GLY B N 1
ATOM 1757 C CA . GLY B 1 58 ? 1.596 3.492 1.514 1 93.69 58 GLY B CA 1
ATOM 1758 C C . GLY B 1 58 ? 1.666 2.275 2.418 1 93.69 58 GLY B C 1
ATOM 1759 O O . GLY B 1 58 ? 0.723 1.484 2.477 1 93.69 58 GLY B O 1
ATOM 1760 N N . VAL B 1 59 ? 2.752 2.096 3.074 1 93.5 59 VAL B N 1
ATOM 1761 C CA . VAL B 1 59 ? 2.975 1.026 4.043 1 93.5 59 VAL B CA 1
ATOM 1762 C C . VAL B 1 59 ? 3.561 1.605 5.328 1 93.5 59 VAL B C 1
ATOM 1764 O O . VAL B 1 59 ? 4.727 2.004 5.359 1 93.5 59 VAL B O 1
ATOM 1767 N N . ARG B 1 60 ? 2.666 1.64 6.297 1 90.56 60 ARG B N 1
ATOM 1768 C CA . ARG B 1 60 ? 3.107 2.24 7.551 1 90.56 60 ARG B CA 1
ATOM 1769 C C . ARG B 1 60 ? 3.635 3.652 7.328 1 90.56 60 ARG B C 1
ATOM 1771 O O . ARG B 1 60 ? 2.877 4.551 6.949 1 90.56 60 ARG B O 1
ATOM 1778 N N . ASP B 1 61 ? 4.887 3.895 7.559 1 89.5 61 ASP B N 1
ATOM 1779 C CA . ASP B 1 61 ? 5.414 5.254 7.477 1 89.5 61 ASP B CA 1
ATOM 1780 C C . ASP B 1 61 ? 6.199 5.461 6.184 1 89.5 61 ASP B C 1
ATOM 1782 O O . ASP B 1 61 ? 6.945 6.438 6.055 1 89.5 61 ASP B O 1
ATOM 1786 N N . LYS B 1 62 ? 5.93 4.566 5.176 1 93.94 62 LYS B N 1
ATOM 1787 C CA . LYS B 1 62 ? 6.684 4.68 3.928 1 93.94 62 LYS B CA 1
ATOM 1788 C C . LYS B 1 62 ? 5.75 4.641 2.719 1 93.94 62 LYS B C 1
ATOM 1790 O O . LYS B 1 62 ? 4.633 4.125 2.805 1 93.94 62 LYS B O 1
ATOM 1795 N N . CYS B 1 63 ? 6.27 5.227 1.722 1 95.69 63 CYS B N 1
ATOM 1796 C CA . CYS B 1 63 ? 5.672 5.113 0.398 1 95.69 63 CYS B CA 1
ATOM 1797 C C . CYS B 1 63 ? 6.594 4.363 -0.557 1 95.69 63 CYS B C 1
ATOM 1799 O O . CYS B 1 63 ? 7.809 4.57 -0.544 1 95.69 63 CYS B O 1
ATOM 1801 N N . PHE B 1 64 ? 6.008 3.494 -1.345 1 97.44 64 PHE B N 1
ATOM 1802 C CA . PHE B 1 64 ? 6.781 2.705 -2.295 1 97.44 64 PHE B CA 1
ATOM 1803 C C . PHE B 1 64 ? 6.234 2.869 -3.709 1 97.44 64 PHE B C 1
ATOM 1805 O O . PHE B 1 64 ? 5.02 2.932 -3.906 1 97.44 64 PHE B O 1
ATOM 1812 N N . TYR B 1 65 ? 7.148 2.945 -4.598 1 97.69 65 TYR B N 1
ATOM 1813 C CA . TYR B 1 65 ? 6.824 2.969 -6.016 1 97.69 65 TYR B CA 1
ATOM 1814 C C . TYR B 1 65 ? 7.41 1.757 -6.73 1 97.69 65 TYR B C 1
ATOM 1816 O O . TYR B 1 65 ? 8.602 1.473 -6.609 1 97.69 65 TYR B O 1
ATOM 1824 N N . PHE B 1 66 ? 6.574 1.012 -7.406 1 97.56 66 PHE B N 1
ATOM 1825 C CA . PHE B 1 66 ? 7 -0.11 -8.234 1 97.56 66 PHE B CA 1
ATOM 1826 C C . PHE B 1 66 ? 6.969 0.264 -9.711 1 97.56 66 PHE B C 1
ATOM 1828 O O . PHE B 1 66 ? 5.91 0.599 -10.25 1 97.56 66 PHE B O 1
ATOM 1835 N N . SER B 1 67 ? 8.102 0.102 -10.352 1 97.81 67 SER B N 1
ATOM 1836 C CA . SER B 1 67 ? 8.172 0.517 -11.75 1 97.81 67 SER B CA 1
ATOM 1837 C C . SER B 1 67 ? 7.516 -0.508 -12.664 1 97.81 67 SER B C 1
ATOM 1839 O O . SER B 1 67 ? 7.492 -1.701 -12.352 1 97.81 67 SER B O 1
ATOM 1841 N N . ASP B 1 68 ? 6.965 -0.005 -13.758 1 94.56 68 ASP B N 1
ATOM 1842 C CA . ASP B 1 68 ? 6.52 -0.892 -14.828 1 94.56 68 ASP B CA 1
ATOM 1843 C C . ASP B 1 68 ? 7.625 -1.097 -15.859 1 94.56 68 ASP B C 1
ATOM 1845 O O . ASP B 1 68 ? 7.809 -2.205 -16.375 1 94.56 68 ASP B O 1
ATOM 1849 N N . ASP B 1 69 ? 8.43 -0.043 -16.031 1 97.06 69 ASP B N 1
ATOM 1850 C CA . ASP B 1 69 ? 9.531 -0.084 -16.984 1 97.06 69 ASP B CA 1
ATOM 1851 C C . ASP B 1 69 ? 10.773 -0.722 -16.359 1 97.06 69 ASP B C 1
ATOM 1853 O O . ASP B 1 69 ? 10.805 -0.978 -15.156 1 97.06 69 ASP B O 1
ATOM 1857 N N . THR B 1 70 ? 11.734 -0.995 -17.25 1 98.56 70 THR B N 1
ATOM 1858 C CA . THR B 1 70 ? 12.984 -1.593 -16.781 1 98.56 70 THR B CA 1
ATOM 1859 C C . THR B 1 70 ? 14.156 -0.647 -17.016 1 98.56 70 THR B C 1
ATOM 1861 O O . THR B 1 70 ? 14.148 0.13 -17.984 1 98.56 70 THR B O 1
ATOM 1864 N N . ARG B 1 71 ? 15.086 -0.669 -16.141 1 98.5 71 ARG B N 1
ATOM 1865 C CA . ARG B 1 71 ? 16.328 0.097 -16.203 1 98.5 71 ARG B CA 1
ATOM 1866 C C . ARG B 1 71 ? 17.469 -0.641 -15.516 1 98.5 71 ARG B C 1
ATOM 1868 O O . ARG B 1 71 ? 17.25 -1.679 -14.883 1 98.5 71 ARG B O 1
ATOM 1875 N N . ASN B 1 72 ? 18.641 -0.15 -15.727 1 98.44 72 ASN B N 1
ATOM 1876 C CA . ASN B 1 72 ? 19.719 -0.627 -14.867 1 98.44 72 ASN B CA 1
ATOM 1877 C C . ASN B 1 72 ? 19.688 0.044 -13.5 1 98.44 72 ASN B C 1
ATOM 1879 O O . ASN B 1 72 ? 18.906 0.966 -13.273 1 98.44 72 ASN B O 1
ATOM 1883 N N . TRP B 1 73 ? 20.531 -0.365 -12.703 1 98.56 73 TRP B N 1
ATOM 1884 C CA . TRP B 1 73 ? 20.484 0.074 -11.312 1 98.56 73 TRP B CA 1
ATOM 1885 C C . TRP B 1 73 ? 20.734 1.575 -11.203 1 98.56 73 TRP B C 1
ATOM 1887 O O . TRP B 1 73 ? 20.016 2.279 -10.492 1 98.56 73 TRP B O 1
ATOM 1897 N N . THR B 1 74 ? 21.719 2.092 -11.945 1 97.94 74 THR B N 1
ATOM 1898 C CA . THR B 1 74 ? 22.094 3.496 -11.875 1 97.94 74 THR B CA 1
ATOM 1899 C C . THR B 1 74 ? 20.969 4.395 -12.383 1 97.94 74 THR B C 1
ATOM 1901 O O . THR B 1 74 ? 20.656 5.41 -11.758 1 97.94 74 THR B O 1
ATOM 1904 N N . ALA B 1 75 ? 20.406 3.992 -13.43 1 98.44 75 ALA B N 1
ATOM 1905 C CA . ALA B 1 75 ? 19.281 4.75 -13.984 1 98.44 75 ALA B CA 1
ATOM 1906 C C . ALA B 1 75 ? 18.078 4.707 -13.039 1 98.44 75 ALA B C 1
ATOM 1908 O O . ALA B 1 75 ? 17.328 5.684 -12.938 1 98.44 75 ALA B O 1
ATOM 1909 N N . SER B 1 76 ? 17.859 3.6 -12.43 1 98.69 76 SER B N 1
ATOM 1910 C CA . SER B 1 76 ? 16.781 3.453 -11.453 1 98.69 76 SER B CA 1
ATOM 1911 C C . SER B 1 76 ? 16.984 4.383 -10.266 1 98.69 76 SER B C 1
ATOM 1913 O O . SER B 1 76 ? 16.031 5.008 -9.789 1 98.69 76 SER B O 1
ATOM 1915 N N . LYS B 1 77 ? 18.234 4.445 -9.844 1 98.44 77 LYS B N 1
ATOM 1916 C CA . LYS B 1 77 ? 18.578 5.355 -8.758 1 98.44 77 LYS B CA 1
ATOM 1917 C C . LYS B 1 77 ? 18.266 6.801 -9.133 1 98.44 77 LYS B C 1
ATOM 1919 O O . LYS B 1 77 ? 17.703 7.551 -8.336 1 98.44 77 LYS B O 1
ATOM 1924 N N . MET B 1 78 ? 18.625 7.145 -10.266 1 98.38 78 MET B N 1
ATOM 1925 C CA . MET B 1 78 ? 18.391 8.508 -10.742 1 98.38 78 MET B CA 1
ATOM 1926 C C . MET B 1 78 ? 16.891 8.789 -10.836 1 98.38 78 MET B C 1
ATOM 1928 O O . MET B 1 78 ? 16.438 9.875 -10.477 1 98.38 78 MET B O 1
ATOM 1932 N N . PHE B 1 79 ? 16.141 7.891 -11.344 1 98.5 79 PHE B N 1
ATOM 1933 C CA . PHE B 1 79 ? 14.703 8.055 -11.43 1 98.5 79 PHE B CA 1
ATOM 1934 C C . PHE B 1 79 ? 14.109 8.367 -10.062 1 98.5 79 PHE B C 1
ATOM 1936 O O . PHE B 1 79 ? 13.328 9.312 -9.922 1 98.5 79 PHE B O 1
ATOM 1943 N N . CYS B 1 80 ? 14.453 7.484 -9.055 1 98.62 80 CYS B N 1
ATOM 1944 C CA . CYS B 1 80 ? 13.906 7.664 -7.719 1 98.62 80 CYS B CA 1
ATOM 1945 C C . CYS B 1 80 ? 14.312 9.016 -7.137 1 98.62 80 CYS B C 1
ATOM 1947 O O . CYS B 1 80 ? 13.5 9.688 -6.492 1 98.62 80 CYS B O 1
ATOM 1949 N N . SER B 1 81 ? 15.516 9.445 -7.402 1 97.88 81 SER B N 1
ATOM 1950 C CA . SER B 1 81 ? 15.984 10.734 -6.918 1 97.88 81 SER B CA 1
ATOM 1951 C C . SER B 1 81 ? 15.172 11.883 -7.516 1 97.88 81 SER B C 1
ATOM 1953 O O . SER B 1 81 ? 14.828 12.836 -6.816 1 97.88 81 SER B O 1
ATOM 1955 N N . LEU B 1 82 ? 14.844 11.758 -8.719 1 97.25 82 LEU B N 1
ATOM 1956 C CA . LEU B 1 82 ? 14.047 12.773 -9.406 1 97.25 82 LEU B CA 1
ATOM 1957 C C . LEU B 1 82 ? 12.633 12.836 -8.836 1 97.25 82 LEU B C 1
ATOM 1959 O O . LEU B 1 82 ? 11.977 13.875 -8.922 1 97.25 82 LEU B O 1
ATOM 1963 N N . GLN B 1 83 ? 12.227 11.734 -8.258 1 96.31 83 GLN B N 1
ATOM 1964 C CA . GLN B 1 83 ? 10.906 11.672 -7.625 1 96.31 83 GLN B CA 1
ATOM 1965 C C . GLN B 1 83 ? 11 12.016 -6.141 1 96.31 83 GLN B C 1
ATOM 1967 O O . GLN B 1 83 ? 10.102 11.68 -5.367 1 96.31 83 GLN B O 1
ATOM 1972 N N . LYS B 1 84 ? 12.125 12.633 -5.777 1 95.31 84 LYS B N 1
ATOM 1973 C CA . LYS B 1 84 ? 12.359 13.016 -4.391 1 95.31 84 LYS B CA 1
ATOM 1974 C C . LYS B 1 84 ? 12.25 11.812 -3.457 1 95.31 84 LYS B C 1
ATOM 1976 O O . LYS B 1 84 ? 11.633 11.898 -2.393 1 95.31 84 LYS B O 1
ATOM 1981 N N . SER B 1 85 ? 12.688 10.766 -3.9 1 97.25 85 SER B N 1
ATOM 1982 C CA . SER B 1 85 ? 12.75 9.508 -3.164 1 97.25 85 SER B CA 1
ATOM 1983 C C . SER B 1 85 ? 14.078 8.797 -3.391 1 97.25 85 SER B C 1
ATOM 1985 O O . SER B 1 85 ? 15.023 9.391 -3.92 1 97.25 85 SER B O 1
ATOM 1987 N N . GLU B 1 86 ? 14.203 7.613 -2.893 1 97.94 86 GLU B N 1
ATOM 1988 C CA . GLU B 1 86 ? 15.398 6.797 -3.049 1 97.94 86 GLU B CA 1
ATOM 1989 C C . GLU B 1 86 ? 15.055 5.398 -3.555 1 97.94 86 GLU B C 1
ATOM 1991 O O . GLU B 1 86 ? 13.922 4.938 -3.395 1 97.94 86 GLU B O 1
ATOM 1996 N N . LEU B 1 87 ? 16.062 4.82 -4.215 1 98.5 87 LEU B N 1
ATOM 1997 C CA . LEU B 1 87 ? 15.875 3.385 -4.41 1 98.5 87 LEU B CA 1
ATOM 1998 C C . LEU B 1 87 ? 15.562 2.693 -3.086 1 98.5 87 LEU B C 1
ATOM 2000 O O . LEU B 1 87 ? 16.156 3.027 -2.053 1 98.5 87 LEU B O 1
ATOM 2004 N N . ALA B 1 88 ? 14.719 1.761 -3.088 1 98.25 88 ALA B N 1
ATOM 2005 C CA . ALA B 1 88 ? 13.992 1.294 -1.913 1 98.25 88 ALA B CA 1
ATOM 2006 C C . ALA B 1 88 ? 14.945 0.864 -0.806 1 98.25 88 ALA B C 1
ATOM 2008 O O . ALA B 1 88 ? 15.836 0.035 -1.029 1 98.25 88 ALA B O 1
ATOM 2009 N N . GLN B 1 89 ? 14.75 1.497 0.286 1 97.5 89 GLN B N 1
ATOM 2010 C CA . GLN B 1 89 ? 15.391 1.064 1.521 1 97.5 89 GLN B CA 1
ATOM 2011 C C . GLN B 1 89 ? 14.477 0.16 2.336 1 97.5 89 GLN B C 1
ATOM 2013 O O . GLN B 1 89 ? 13.32 0.517 2.605 1 97.5 89 GLN B O 1
ATOM 2018 N N . ILE B 1 90 ? 14.938 -1.004 2.709 1 96.75 90 ILE B N 1
ATOM 2019 C CA . ILE B 1 90 ? 14.148 -1.968 3.475 1 96.75 90 ILE B CA 1
ATOM 2020 C C . ILE B 1 90 ? 14.586 -1.938 4.938 1 96.75 90 ILE B C 1
ATOM 2022 O O . ILE B 1 90 ? 15.633 -2.48 5.293 1 96.75 90 ILE B O 1
ATOM 2026 N N . ASP B 1 91 ? 13.727 -1.438 5.719 1 93.56 91 ASP B N 1
ATOM 2027 C CA . ASP B 1 91 ? 14.125 -1.121 7.086 1 93.56 91 ASP B CA 1
ATOM 2028 C C . ASP B 1 91 ? 13.734 -2.238 8.047 1 93.56 91 ASP B C 1
ATOM 2030 O O . ASP B 1 91 ? 14.406 -2.467 9.055 1 93.56 91 ASP B O 1
ATOM 2034 N N . THR B 1 92 ? 12.609 -2.898 7.738 1 93.12 92 THR B N 1
ATOM 2035 C CA . THR B 1 92 ? 12.086 -3.875 8.688 1 93.12 92 THR B CA 1
ATOM 2036 C C . THR B 1 92 ? 11.703 -5.172 7.98 1 93.12 92 THR B C 1
ATOM 2038 O O . THR B 1 92 ? 11.57 -5.195 6.754 1 93.12 92 THR B O 1
ATOM 2041 N N . GLN B 1 93 ? 11.555 -6.199 8.812 1 95.12 93 GLN B N 1
ATOM 2042 C CA . GLN B 1 93 ? 11.086 -7.477 8.289 1 95.12 93 GLN B CA 1
ATOM 2043 C C . GLN B 1 93 ? 9.695 -7.348 7.672 1 95.12 93 GLN B C 1
ATOM 2045 O O . GLN B 1 93 ? 9.391 -8 6.672 1 95.12 93 GLN B O 1
ATOM 2050 N N . LYS B 1 94 ? 8.898 -6.5 8.266 1 92.75 94 LYS B N 1
ATOM 2051 C CA . LYS B 1 94 ? 7.551 -6.277 7.738 1 92.75 94 LYS B CA 1
ATOM 2052 C C . LYS B 1 94 ? 7.602 -5.633 6.355 1 92.75 94 LYS B C 1
ATOM 2054 O O . LYS B 1 94 ? 6.852 -6.023 5.457 1 92.75 94 LYS B O 1
ATOM 2059 N N . ASP B 1 95 ? 8.547 -4.707 6.148 1 93.69 95 ASP B N 1
ATOM 2060 C CA . ASP B 1 95 ? 8.742 -4.109 4.828 1 93.69 95 ASP B CA 1
ATOM 2061 C C . ASP B 1 95 ? 9.164 -5.164 3.809 1 93.69 95 ASP B C 1
ATOM 2063 O O . ASP B 1 95 ? 8.656 -5.191 2.688 1 93.69 95 ASP B O 1
ATOM 2067 N N . MET B 1 96 ? 10.078 -6.039 4.285 1 96.12 96 MET B N 1
ATOM 2068 C CA . MET B 1 96 ? 10.602 -7.09 3.416 1 96.12 96 MET B CA 1
ATOM 2069 C C . MET B 1 96 ? 9.484 -8.016 2.945 1 96.12 96 MET B C 1
ATOM 2071 O O . MET B 1 96 ? 9.391 -8.328 1.756 1 96.12 96 MET B O 1
ATOM 2075 N N . GLU B 1 97 ? 8.664 -8.383 3.859 1 93.12 97 GLU B N 1
ATOM 2076 C CA . GLU B 1 97 ? 7.578 -9.305 3.537 1 93.12 97 GLU B CA 1
ATOM 2077 C C . GLU B 1 97 ? 6.574 -8.664 2.582 1 93.12 97 GLU B C 1
ATOM 2079 O O . GLU B 1 97 ? 6.109 -9.305 1.64 1 93.12 97 GLU B O 1
ATOM 2084 N N . PHE B 1 98 ? 6.277 -7.473 2.783 1 93 98 PHE B N 1
ATOM 2085 C CA . PHE B 1 98 ? 5.375 -6.738 1.905 1 93 98 PHE B CA 1
ATOM 2086 C C . PHE B 1 98 ? 5.949 -6.641 0.497 1 93 98 PHE B C 1
ATOM 2088 O O . PHE B 1 98 ? 5.258 -6.93 -0.482 1 93 98 PHE B O 1
ATOM 2095 N N . LEU B 1 99 ? 7.172 -6.141 0.468 1 96.5 99 LEU B N 1
ATOM 2096 C CA . LEU B 1 99 ? 7.801 -5.906 -0.828 1 96.5 99 LEU B CA 1
ATOM 2097 C C . LEU B 1 99 ? 7.922 -7.207 -1.613 1 96.5 99 LEU B C 1
ATOM 2099 O O . LEU B 1 99 ? 7.699 -7.23 -2.826 1 96.5 99 LEU B O 1
ATOM 2103 N N . LYS B 1 100 ? 8.281 -8.305 -0.938 1 95.62 100 LYS B N 1
ATOM 2104 C CA . LYS B 1 100 ? 8.383 -9.602 -1.604 1 95.62 100 LYS B CA 1
ATOM 2105 C C . LYS B 1 100 ? 7.031 -10.039 -2.16 1 95.62 100 LYS B C 1
ATOM 2107 O O . LYS B 1 100 ? 6.949 -10.531 -3.285 1 95.62 100 LYS B O 1
ATOM 2112 N N . ARG B 1 101 ? 6.066 -9.828 -1.317 1 91.56 101 ARG B N 1
ATOM 2113 C CA . ARG B 1 101 ? 4.73 -10.234 -1.728 1 91.56 101 ARG B CA 1
ATOM 2114 C C . ARG B 1 101 ? 4.258 -9.438 -2.938 1 91.56 101 ARG B C 1
ATOM 2116 O O . ARG B 1 101 ? 3.695 -10 -3.879 1 91.56 101 ARG B O 1
ATOM 2123 N N . PHE B 1 102 ? 4.535 -8.172 -2.91 1 93.69 102 PHE B N 1
ATOM 2124 C CA . PHE B 1 102 ? 4.07 -7.324 -4.004 1 93.69 102 PHE B CA 1
ATOM 2125 C C . PHE B 1 102 ? 4.895 -7.566 -5.262 1 93.69 102 PHE B C 1
ATOM 2127 O O . PHE B 1 102 ? 4.375 -7.469 -6.379 1 93.69 102 PHE B O 1
ATOM 2134 N N . ALA B 1 103 ? 6.129 -7.832 -5.086 1 93.56 103 ALA B N 1
ATOM 2135 C CA . ALA B 1 103 ? 7.004 -8.086 -6.23 1 93.56 103 ALA B CA 1
ATOM 2136 C C . ALA B 1 103 ? 6.535 -9.312 -7.016 1 93.56 103 ALA B C 1
ATOM 2138 O O . ALA B 1 103 ? 6.691 -9.367 -8.234 1 93.56 103 ALA B O 1
ATOM 2139 N N . GLY B 1 104 ? 5.984 -10.312 -6.242 1 89.31 104 GLY B N 1
ATOM 2140 C CA . GLY B 1 104 ? 5.543 -11.523 -6.918 1 89.31 104 GLY B CA 1
ATOM 2141 C C . GLY B 1 104 ? 6.664 -12.234 -7.656 1 89.31 104 GLY B C 1
ATOM 2142 O O . GLY B 1 104 ? 7.699 -12.555 -7.066 1 89.31 104 GLY B O 1
ATOM 2143 N N . THR B 1 105 ? 6.453 -12.383 -8.922 1 89.81 105 THR B N 1
ATOM 2144 C CA . THR B 1 105 ? 7.453 -13.094 -9.719 1 89.81 105 THR B CA 1
ATOM 2145 C C . THR B 1 105 ? 8.445 -12.109 -10.336 1 89.81 105 THR B C 1
ATOM 2147 O O . THR B 1 105 ? 9.375 -12.516 -11.031 1 89.81 105 THR B O 1
ATOM 2150 N N . GLY B 1 106 ? 8.289 -10.883 -10.062 1 94.19 106 GLY B N 1
ATOM 2151 C CA . GLY B 1 106 ? 9.156 -9.867 -10.641 1 94.19 106 GLY B CA 1
ATOM 2152 C C . GLY B 1 106 ? 10.461 -9.695 -9.875 1 94.19 106 GLY B C 1
ATOM 2153 O O . GLY B 1 106 ? 10.617 -10.2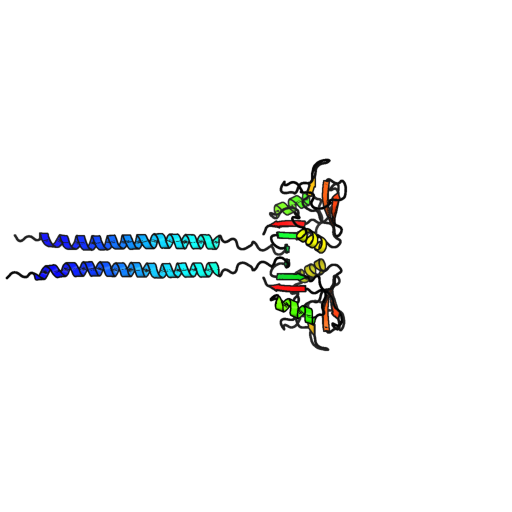34 -8.781 1 94.19 106 GLY B O 1
ATOM 2154 N N . THR B 1 107 ? 11.391 -9.07 -10.539 1 97.62 107 THR B N 1
ATOM 2155 C CA . THR B 1 107 ? 12.672 -8.695 -9.945 1 97.62 107 THR B CA 1
ATOM 2156 C C . THR B 1 107 ? 12.852 -7.176 -9.961 1 97.62 107 THR B C 1
ATOM 2158 O O . THR B 1 107 ? 12.578 -6.523 -10.969 1 97.62 107 THR B O 1
ATOM 2161 N N . TYR B 1 108 ? 13.289 -6.648 -8.812 1 98.69 108 TYR B N 1
ATOM 2162 C CA . TYR B 1 108 ? 13.312 -5.199 -8.664 1 98.69 108 TYR B CA 1
ATOM 2163 C C . TYR B 1 108 ? 14.625 -4.734 -8.039 1 98.69 108 TYR B C 1
ATOM 2165 O O . TYR B 1 108 ? 15.016 -5.223 -6.977 1 98.69 108 TYR B O 1
ATOM 2173 N N . TRP B 1 109 ? 15.219 -3.777 -8.711 1 98.81 109 TRP B N 1
ATOM 2174 C CA . TRP B 1 109 ? 16.359 -3.145 -8.062 1 98.81 109 TRP B CA 1
ATOM 2175 C C . TRP B 1 109 ? 15.945 -2.518 -6.734 1 98.81 109 TRP B C 1
ATOM 2177 O O . TRP B 1 109 ? 14.875 -1.915 -6.629 1 98.81 109 TRP B O 1
ATOM 2187 N N . ILE B 1 110 ? 16.812 -2.643 -5.719 1 98.88 110 ILE B N 1
ATOM 2188 C CA . ILE B 1 110 ? 16.625 -1.947 -4.445 1 98.88 110 ILE B CA 1
ATOM 2189 C C . ILE B 1 110 ? 17.875 -1.113 -4.141 1 98.88 110 ILE B C 1
ATOM 2191 O O . ILE B 1 110 ? 18.859 -1.174 -4.867 1 98.88 110 ILE B O 1
ATOM 2195 N N . GLY B 1 111 ? 17.859 -0.369 -3.064 1 98.75 111 GLY B N 1
ATOM 2196 C CA . GLY B 1 111 ? 18.828 0.699 -2.836 1 98.75 111 GLY B CA 1
ATOM 2197 C C . GLY B 1 111 ? 20.109 0.215 -2.207 1 98.75 111 GLY B C 1
ATOM 2198 O O . GLY B 1 111 ? 20.703 0.906 -1.372 1 98.75 111 GLY B O 1
ATOM 2199 N N . LEU B 1 112 ? 20.547 -0.919 -2.631 1 98.69 112 LEU B N 1
ATOM 2200 C CA . LEU B 1 112 ? 21.812 -1.43 -2.094 1 98.69 112 LEU B CA 1
ATOM 2201 C C . LEU B 1 112 ? 22.844 -1.615 -3.203 1 98.69 112 LEU B C 1
ATOM 2203 O O . LEU B 1 112 ? 22.531 -2.191 -4.25 1 98.69 112 LEU B O 1
ATOM 2207 N N . SER B 1 113 ? 24.016 -1.089 -2.916 1 98.44 113 SER B N 1
ATOM 2208 C CA . SER B 1 113 ? 25.156 -1.274 -3.809 1 98.44 113 SER B CA 1
ATOM 2209 C C . SER B 1 113 ? 26.453 -1.368 -3.027 1 98.44 113 SER B C 1
ATOM 2211 O O . SER B 1 113 ? 26.5 -1.051 -1.836 1 98.44 113 SER B O 1
ATOM 2213 N N . ARG B 1 114 ? 27.391 -1.876 -3.711 1 97.81 114 ARG B N 1
ATOM 2214 C CA . ARG B 1 114 ? 28.719 -1.949 -3.098 1 97.81 114 ARG B CA 1
ATOM 2215 C C . ARG B 1 114 ? 29.812 -1.938 -4.156 1 97.81 114 ARG B C 1
ATOM 2217 O O . ARG B 1 114 ? 29.578 -2.32 -5.305 1 97.81 114 ARG B O 1
ATOM 2224 N N . LYS B 1 115 ? 30.969 -1.452 -3.74 1 94.31 115 LYS B N 1
ATOM 2225 C CA . LYS B 1 115 ? 32.188 -1.719 -4.496 1 94.31 115 LYS B CA 1
ATOM 2226 C C . LYS B 1 115 ? 32.781 -3.08 -4.133 1 94.31 115 LYS B C 1
ATOM 2228 O O . LYS B 1 115 ? 32.5 -3.605 -3.051 1 94.31 115 LYS B O 1
ATOM 2233 N N . PRO B 1 116 ? 33.531 -3.623 -5.105 1 89.88 116 PRO B N 1
ATOM 2234 C CA . PRO B 1 116 ? 34.156 -4.914 -4.785 1 89.88 116 PRO B CA 1
ATOM 2235 C C . PRO B 1 116 ? 34.844 -4.91 -3.43 1 89.88 116 PRO B C 1
ATOM 2237 O O . PRO B 1 116 ? 35.594 -3.979 -3.121 1 89.88 116 PRO B O 1
ATOM 2240 N N . GLU B 1 117 ? 34.562 -5.852 -2.584 1 88.25 117 GLU B N 1
ATOM 2241 C CA . GLU B 1 117 ? 35.188 -6.102 -1.287 1 88.25 117 GLU B CA 1
ATOM 2242 C C . GLU B 1 117 ? 34.719 -5.098 -0.243 1 88.25 117 GLU B C 1
ATOM 2244 O O . GLU B 1 117 ? 35.188 -5.098 0.894 1 88.25 117 GLU B O 1
ATOM 2249 N N . ASP B 1 118 ? 33.781 -4.215 -0.623 1 93.75 118 ASP B N 1
ATOM 2250 C CA . ASP B 1 118 ? 33.25 -3.25 0.328 1 93.75 118 ASP B CA 1
ATOM 2251 C C . ASP B 1 118 ? 31.938 -3.746 0.925 1 93.75 118 ASP B C 1
ATOM 2253 O O . ASP B 1 118 ? 31.375 -4.742 0.462 1 93.75 118 ASP B O 1
ATOM 2257 N N . SER B 1 119 ? 31.531 -3.08 1.949 1 95.88 119 SER B N 1
ATOM 2258 C CA . SER B 1 119 ? 30.25 -3.379 2.553 1 95.88 119 SER B CA 1
ATOM 2259 C C . SER B 1 119 ? 29.109 -2.781 1.736 1 95.88 119 SER B C 1
ATOM 2261 O O . SER B 1 119 ? 29.297 -1.809 1.005 1 95.88 119 SER B O 1
ATOM 2263 N N . TRP B 1 120 ? 28.016 -3.398 1.877 1 98.19 120 TRP B N 1
ATOM 2264 C CA . TRP B 1 120 ? 26.812 -2.875 1.223 1 98.19 120 TRP B CA 1
ATOM 2265 C C . TRP B 1 120 ? 26.406 -1.541 1.832 1 98.19 120 TRP B C 1
ATOM 2267 O O . TRP B 1 120 ? 26.438 -1.37 3.053 1 98.19 120 TRP B O 1
ATOM 2277 N N . LYS B 1 121 ? 25.984 -0.637 0.968 1 98.12 121 LYS B N 1
ATOM 2278 C CA . LYS B 1 121 ? 25.5 0.674 1.401 1 98.12 121 LYS B CA 1
ATOM 2279 C C . LYS B 1 121 ? 24.172 1.02 0.745 1 98.12 121 LYS B C 1
ATOM 2281 O O . LYS B 1 121 ? 23.953 0.724 -0.432 1 98.12 121 LYS B O 1
ATOM 2286 N N . TRP B 1 122 ? 23.375 1.645 1.524 1 98.12 122 TRP B N 1
ATOM 2287 C CA . TRP B 1 122 ? 22.141 2.182 0.964 1 98.12 122 TRP B CA 1
ATOM 2288 C C . TRP B 1 122 ? 22.406 3.434 0.136 1 98.12 122 TRP B C 1
ATOM 2290 O O . TRP B 1 122 ? 23.453 4.078 0.302 1 98.12 122 TRP B O 1
ATOM 2300 N N . THR B 1 123 ? 21.438 3.846 -0.668 1 97.44 123 THR B N 1
ATOM 2301 C CA . THR B 1 123 ? 21.609 4.996 -1.549 1 97.44 123 THR B CA 1
ATOM 2302 C C . THR B 1 123 ? 21.719 6.285 -0.74 1 97.44 123 THR B C 1
ATOM 2304 O O . THR B 1 123 ? 22.234 7.293 -1.23 1 97.44 123 THR B O 1
ATOM 2307 N N . ASN B 1 124 ? 21.234 6.246 0.422 1 92.62 124 ASN B N 1
ATOM 2308 C CA . ASN B 1 124 ? 21.328 7.441 1.255 1 92.62 124 ASN B CA 1
ATOM 2309 C C . ASN B 1 124 ? 22.703 7.547 1.928 1 92.62 124 ASN B C 1
ATOM 2311 O O . ASN B 1 124 ? 22.953 8.492 2.668 1 92.62 124 ASN B O 1
ATOM 2315 N N . GLY B 1 125 ? 23.516 6.547 1.79 1 93.31 125 GLY B N 1
ATOM 2316 C CA . GLY B 1 125 ? 24.875 6.617 2.27 1 93.31 125 GLY B CA 1
ATOM 2317 C C . GLY B 1 125 ? 25.125 5.781 3.514 1 93.31 125 GLY B C 1
ATOM 2318 O O . GLY B 1 125 ? 26.266 5.555 3.902 1 93.31 125 GLY B O 1
ATOM 2319 N N . THR B 1 126 ? 24.094 5.254 4.105 1 95.69 126 THR B N 1
ATOM 2320 C CA . THR B 1 126 ? 24.266 4.473 5.324 1 95.69 126 THR B CA 1
ATOM 2321 C C . THR B 1 126 ? 24.672 3.043 5 1 95.69 126 THR B C 1
ATOM 2323 O O . THR B 1 126 ? 24.312 2.51 3.947 1 95.69 126 THR B O 1
ATOM 2326 N N . THR B 1 127 ? 25.422 2.488 5.922 1 97.5 127 THR B N 1
ATOM 2327 C CA . THR B 1 127 ? 25.906 1.124 5.738 1 97.5 127 THR B CA 1
ATOM 2328 C C . THR B 1 127 ? 24.812 0.114 6.098 1 97.5 127 THR B C 1
ATOM 2330 O O . THR B 1 127 ? 24.125 0.278 7.102 1 97.5 127 THR B O 1
ATOM 2333 N N . PHE B 1 128 ? 24.672 -0.871 5.309 1 98.06 128 PHE B N 1
ATOM 2334 C CA . PHE B 1 128 ? 23.719 -1.945 5.551 1 98.06 128 PHE B CA 1
ATOM 2335 C C . PHE B 1 128 ? 24.125 -2.775 6.758 1 98.06 128 PHE B C 1
ATOM 2337 O O . PHE B 1 128 ? 25.297 -3.17 6.879 1 98.06 128 PHE B O 1
ATOM 2344 N N . SER B 1 129 ? 23.203 -3.076 7.645 1 96.88 129 SER B N 1
ATOM 2345 C CA . SER B 1 129 ? 23.484 -3.764 8.898 1 96.88 129 SER B CA 1
ATOM 2346 C C . SER B 1 129 ? 23.578 -5.273 8.695 1 96.88 129 SER B C 1
ATOM 2348 O O . SER B 1 129 ? 23.859 -6.016 9.641 1 96.88 129 SER B O 1
ATOM 2350 N N . ASN B 1 130 ? 23.297 -5.773 7.496 1 96.56 130 ASN B N 1
ATOM 2351 C CA . ASN B 1 130 ? 23.375 -7.191 7.152 1 96.56 130 ASN B CA 1
ATOM 2352 C C . ASN B 1 130 ? 22.297 -7.992 7.879 1 96.56 130 ASN B C 1
ATOM 2354 O O . ASN B 1 130 ? 22.531 -9.133 8.273 1 96.56 130 ASN B O 1
ATOM 2358 N N . TRP B 1 131 ? 21.078 -7.359 8.109 1 97 131 TRP B N 1
ATOM 2359 C CA . TRP B 1 131 ? 20.031 -8.055 8.859 1 97 131 TRP B CA 1
ATOM 2360 C C . TRP B 1 131 ? 19.328 -9.086 7.98 1 97 131 TRP B C 1
ATOM 2362 O O . TRP B 1 131 ? 18.578 -9.93 8.477 1 97 131 TRP B O 1
ATOM 2372 N N . PHE B 1 132 ? 19.578 -9.008 6.715 1 97.5 132 PHE B N 1
ATOM 2373 C CA . PHE B 1 132 ? 19.141 -10.055 5.805 1 97.5 132 PHE B CA 1
ATOM 2374 C C . PHE B 1 132 ? 20.266 -10.445 4.852 1 97.5 132 PHE B C 1
ATOM 2376 O O . PHE B 1 132 ? 21.234 -9.703 4.688 1 97.5 132 PHE B O 1
ATOM 2383 N N . GLU B 1 133 ? 20.109 -11.516 4.211 1 97.44 133 GLU B N 1
ATOM 2384 C CA . GLU B 1 133 ? 2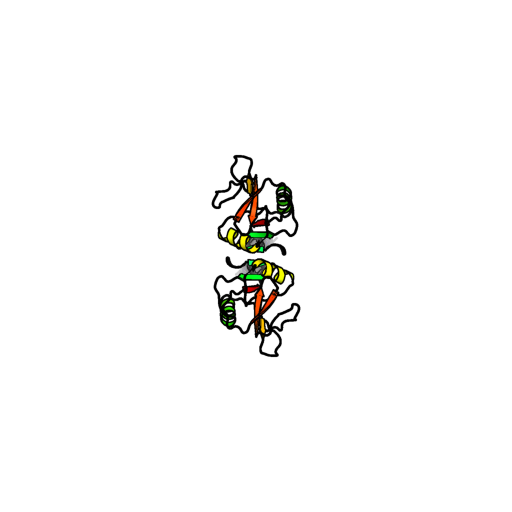1.156 -12.047 3.336 1 97.44 133 GLU B CA 1
ATOM 2385 C C . GLU B 1 133 ? 21 -11.516 1.913 1 97.44 133 GLU B C 1
ATOM 2387 O O . GLU B 1 133 ? 19.875 -11.406 1.402 1 97.44 133 GLU B O 1
ATOM 2392 N N . ILE B 1 134 ? 22.094 -11.172 1.302 1 98.12 134 ILE B N 1
ATOM 2393 C CA . ILE B 1 134 ? 22.141 -10.828 -0.114 1 98.12 134 ILE B CA 1
ATOM 2394 C C . ILE B 1 134 ? 22.969 -11.875 -0.87 1 98.12 134 ILE B C 1
ATOM 2396 O O . ILE B 1 134 ? 24.172 -12 -0.656 1 98.12 134 ILE B O 1
ATOM 2400 N N . THR B 1 135 ? 22.328 -12.547 -1.698 1 97.94 135 THR B N 1
ATOM 2401 C CA . THR B 1 135 ? 22.953 -13.656 -2.395 1 97.94 135 THR B CA 1
ATOM 2402 C C . THR B 1 135 ? 23.672 -13.172 -3.648 1 97.94 135 THR B C 1
ATOM 2404 O O . THR B 1 135 ? 23.172 -12.305 -4.363 1 97.94 135 THR B O 1
ATOM 2407 N N . GLY B 1 136 ? 24.797 -13.773 -3.951 1 96.38 136 GLY B N 1
ATOM 2408 C CA . GLY B 1 136 ? 25.531 -13.445 -5.156 1 96.38 136 GLY B CA 1
ATOM 2409 C C . GLY B 1 136 ? 26.75 -12.578 -4.891 1 96.38 136 GLY B C 1
ATOM 2410 O O . GLY B 1 136 ? 26.984 -12.156 -3.756 1 96.38 136 GLY B O 1
ATOM 2411 N N . ASN B 1 137 ? 27.516 -12.32 -5.949 1 95.19 137 ASN B N 1
ATOM 2412 C CA . ASN B 1 137 ? 28.75 -11.562 -5.789 1 95.19 137 ASN B CA 1
ATOM 2413 C C . ASN B 1 137 ? 28.734 -10.281 -6.621 1 95.19 137 ASN B C 1
ATOM 2415 O O . ASN B 1 137 ? 29.797 -9.727 -6.926 1 95.19 137 ASN B O 1
ATOM 2419 N N . GLY B 1 138 ? 27.547 -9.867 -6.934 1 97.12 138 GLY B N 1
ATOM 2420 C CA . GLY B 1 138 ? 27.422 -8.641 -7.719 1 97.12 138 GLY B CA 1
ATOM 2421 C C . GLY B 1 138 ? 27.531 -7.383 -6.879 1 97.12 138 GLY B C 1
ATOM 2422 O O . GLY B 1 138 ? 27.719 -7.453 -5.664 1 97.12 138 GLY B O 1
ATOM 2423 N N . SER B 1 139 ? 27.422 -6.234 -7.535 1 98.06 139 SER B N 1
ATOM 2424 C CA . SER B 1 139 ? 27.609 -4.953 -6.859 1 98.06 139 SER B CA 1
ATOM 2425 C C . SER B 1 139 ? 26.266 -4.266 -6.609 1 98.06 139 SER B C 1
ATOM 2427 O O . SER B 1 139 ? 26.188 -3.301 -5.848 1 98.06 139 SER B O 1
ATOM 2429 N N . TYR B 1 140 ? 25.234 -4.824 -7.285 1 98.75 140 TYR B N 1
ATOM 2430 C CA . TYR B 1 140 ? 23.922 -4.195 -7.215 1 98.75 140 TYR B CA 1
ATOM 2431 C C . TYR B 1 140 ? 22.859 -5.195 -6.773 1 98.75 140 TYR B C 1
ATOM 2433 O O . TYR B 1 140 ? 22.797 -6.316 -7.289 1 98.75 140 TYR B O 1
ATOM 2441 N N . ALA B 1 141 ? 22.062 -4.793 -5.824 1 98.62 141 ALA B N 1
ATOM 2442 C CA . ALA B 1 141 ? 21.125 -5.734 -5.23 1 98.62 141 ALA B CA 1
ATOM 2443 C C . ALA B 1 141 ? 19.734 -5.594 -5.855 1 98.62 141 ALA B C 1
ATOM 2445 O O . ALA B 1 141 ? 19.328 -4.492 -6.23 1 98.62 141 ALA B O 1
ATOM 2446 N N . PHE B 1 142 ? 19.078 -6.703 -5.965 1 98.69 142 PHE B N 1
ATOM 2447 C CA . PHE B 1 142 ? 17.703 -6.703 -6.43 1 98.69 142 PHE B CA 1
ATOM 2448 C C . PHE B 1 142 ? 16.844 -7.668 -5.613 1 98.69 142 PHE B C 1
ATOM 2450 O O . PHE B 1 142 ? 17.375 -8.617 -5.02 1 98.69 142 PHE B O 1
ATOM 2457 N N . LEU B 1 143 ? 15.602 -7.348 -5.539 1 98.62 143 LEU B N 1
ATOM 2458 C CA . LEU B 1 143 ? 14.633 -8.109 -4.754 1 98.62 143 LEU B CA 1
ATOM 2459 C C . LEU B 1 143 ? 13.812 -9.031 -5.652 1 98.62 143 LEU B C 1
ATOM 2461 O O . LEU B 1 143 ? 13.398 -8.633 -6.742 1 98.62 143 LEU B O 1
ATOM 2465 N N . SER B 1 144 ? 13.617 -10.203 -5.242 1 96.31 144 SER B N 1
ATOM 2466 C CA . SER B 1 144 ? 12.688 -11.172 -5.828 1 96.31 144 SER B CA 1
ATOM 2467 C C . SER B 1 144 ? 11.812 -11.812 -4.758 1 96.31 144 SER B C 1
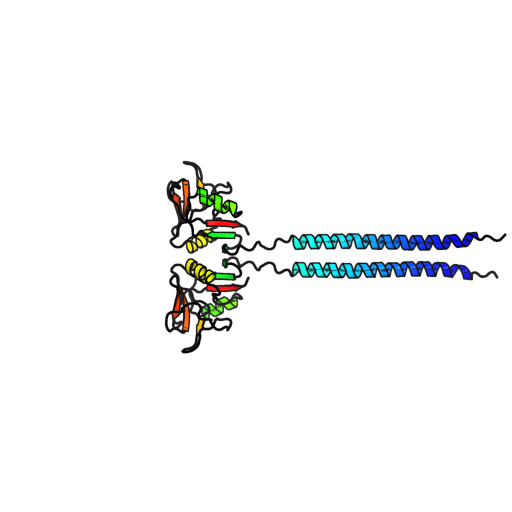ATOM 2469 O O . SER B 1 144 ? 11.961 -11.523 -3.57 1 96.31 144 SER B O 1
ATOM 2471 N N . ALA B 1 145 ? 10.883 -12.664 -5.141 1 91.5 145 ALA B N 1
ATOM 2472 C CA . ALA B 1 145 ? 10 -13.344 -4.199 1 91.5 145 ALA B CA 1
ATOM 2473 C C . ALA B 1 145 ? 10.805 -14.195 -3.211 1 91.5 145 ALA B C 1
ATOM 2475 O O . ALA B 1 145 ? 10.398 -14.352 -2.055 1 91.5 145 ALA B O 1
ATOM 2476 N N . ASP B 1 146 ? 11.984 -14.602 -3.648 1 93.69 146 ASP B N 1
ATOM 2477 C CA . ASP B 1 146 ? 12.781 -15.531 -2.844 1 93.69 146 ASP B CA 1
ATOM 2478 C C . ASP B 1 146 ? 13.742 -14.773 -1.933 1 93.69 146 ASP B C 1
ATOM 2480 O O . ASP B 1 146 ? 14.344 -15.367 -1.03 1 93.69 146 ASP B O 1
ATOM 2484 N N . GLY B 1 147 ? 13.898 -13.578 -2.189 1 96.62 147 GLY B N 1
ATOM 2485 C CA . GLY B 1 147 ? 14.82 -12.812 -1.369 1 96.62 147 GLY B CA 1
ATOM 2486 C C . GLY B 1 147 ? 15.641 -11.82 -2.166 1 96.62 147 GLY B C 1
ATOM 2487 O O . GLY B 1 147 ? 15.242 -11.406 -3.256 1 96.62 147 GLY B O 1
ATOM 2488 N N . VAL B 1 148 ? 16.766 -11.414 -1.543 1 98.5 148 VAL B N 1
ATOM 2489 C CA . VAL B 1 148 ? 17.594 -10.391 -2.16 1 98.5 148 VAL B CA 1
ATOM 2490 C C . VAL B 1 148 ? 18.828 -11.039 -2.797 1 98.5 148 VAL B C 1
ATOM 2492 O O . VAL B 1 148 ? 19.469 -11.883 -2.184 1 98.5 148 VAL B O 1
ATOM 2495 N N . HIS B 1 149 ? 19.078 -10.648 -3.99 1 98.38 149 HIS B N 1
ATOM 2496 C CA . HIS B 1 149 ? 20.219 -11.133 -4.762 1 98.38 149 HIS B CA 1
ATOM 2497 C C . HIS B 1 149 ? 21.062 -9.977 -5.281 1 98.38 149 HIS B C 1
ATOM 2499 O O . HIS B 1 149 ? 20.719 -8.805 -5.082 1 98.38 149 HIS B O 1
ATOM 2505 N N . SER B 1 150 ? 22.203 -10.312 -5.91 1 97.94 150 SER B N 1
ATOM 2506 C CA . SER B 1 150 ? 23.062 -9.273 -6.453 1 97.94 150 SER B CA 1
ATOM 2507 C C . SER B 1 150 ? 23.438 -9.57 -7.902 1 97.94 150 SER B C 1
ATOM 2509 O O . SER B 1 150 ? 23.422 -10.719 -8.336 1 97.94 150 SER B O 1
ATOM 2511 N N . SER B 1 151 ? 23.641 -8.508 -8.617 1 97.25 151 SER B N 1
ATOM 2512 C CA . SER B 1 151 ? 24.031 -8.586 -10.023 1 97.25 151 SER B CA 1
ATOM 2513 C C . SER 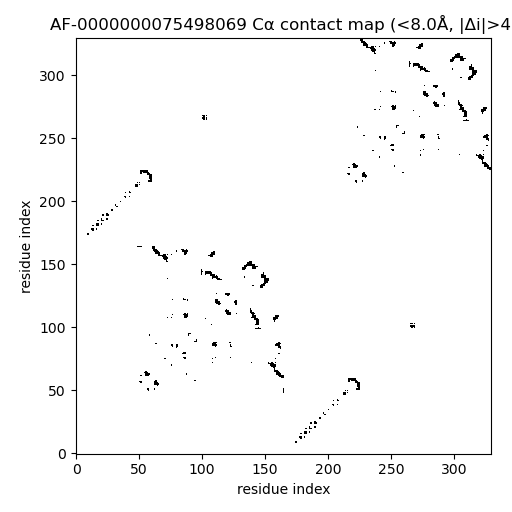B 1 151 ? 25.125 -7.574 -10.344 1 97.25 151 SER B C 1
ATOM 2515 O O . SER B 1 151 ? 25.359 -6.648 -9.57 1 97.25 151 SER B O 1
ATOM 2517 N N . ARG B 1 152 ? 25.797 -7.781 -11.477 1 95 152 ARG B N 1
ATOM 2518 C CA . ARG B 1 152 ? 26.859 -6.871 -11.906 1 95 152 ARG B CA 1
ATOM 2519 C C . ARG B 1 152 ? 26.281 -5.59 -12.492 1 95 152 ARG B C 1
ATOM 2521 O O . ARG B 1 152 ? 26.984 -4.594 -12.648 1 95 152 ARG B O 1
ATOM 2528 N N . GLY B 1 153 ? 24.922 -5.555 -12.688 1 93.12 153 GLY B N 1
ATOM 2529 C CA . GLY B 1 153 ? 24.281 -4.301 -13.062 1 93.12 153 GLY B CA 1
ATOM 2530 C C . GLY B 1 153 ? 24.172 -4.117 -14.562 1 93.12 153 GLY B C 1
ATOM 2531 O O . GLY B 1 153 ? 23.828 -3.029 -15.031 1 93.12 153 GLY B O 1
ATOM 2532 N N . LEU B 1 154 ? 24.453 -5.203 -15.352 1 91.62 154 LEU B N 1
ATOM 2533 C CA . LEU B 1 154 ? 24.438 -5.105 -16.812 1 91.62 154 LEU B CA 1
ATOM 2534 C C . LEU B 1 154 ? 23.062 -5.504 -17.359 1 91.62 154 LEU B C 1
ATOM 2536 O O . LEU B 1 154 ? 22.922 -5.742 -18.562 1 91.62 154 LEU B O 1
ATOM 2540 N N . ILE B 1 155 ? 22.094 -5.59 -16.531 1 96.44 155 ILE B N 1
ATOM 2541 C CA . ILE B 1 155 ? 20.75 -5.988 -16.969 1 96.44 155 ILE B CA 1
ATOM 2542 C C . ILE B 1 155 ? 19.75 -4.906 -16.594 1 96.44 155 ILE B C 1
ATOM 2544 O O . ILE B 1 155 ? 19.984 -4.125 -15.664 1 96.44 155 ILE B O 1
ATOM 2548 N N . ASP B 1 156 ? 18.688 -4.887 -17.422 1 98.31 156 ASP B N 1
ATOM 2549 C CA . ASP B 1 156 ? 17.562 -3.99 -17.125 1 98.31 156 ASP B CA 1
ATOM 2550 C C . ASP B 1 156 ? 16.406 -4.75 -16.484 1 98.31 156 ASP B C 1
ATOM 2552 O O . ASP B 1 156 ? 15.891 -5.707 -17.062 1 98.31 156 ASP B O 1
ATOM 2556 N N . ILE B 1 157 ? 16.062 -4.387 -15.312 1 98.5 157 ILE B N 1
ATOM 2557 C CA . ILE B 1 157 ? 14.906 -4.938 -14.633 1 98.5 157 ILE B CA 1
ATOM 2558 C C . ILE B 1 157 ? 14.094 -3.807 -14 1 98.5 157 ILE B C 1
ATOM 2560 O O . ILE B 1 157 ? 14.422 -2.631 -14.164 1 98.5 157 ILE B O 1
ATOM 2564 N N . LYS B 1 158 ? 13.008 -4.102 -13.359 1 98.56 158 LYS B N 1
ATOM 2565 C CA . LYS B 1 158 ? 12.18 -3.1 -12.695 1 98.56 158 LYS B CA 1
ATOM 2566 C C . LYS B 1 158 ? 12.844 -2.602 -11.414 1 98.56 158 LYS B C 1
ATOM 2568 O O . LYS B 1 158 ? 13.898 -3.098 -11.023 1 98.56 158 LYS B O 1
ATOM 2573 N N . TRP B 1 159 ? 12.328 -1.54 -10.859 1 98.69 159 TRP B N 1
ATOM 2574 C CA . TRP B 1 159 ? 12.922 -1.009 -9.633 1 98.69 159 TRP B CA 1
ATOM 2575 C C . TRP B 1 159 ? 11.836 -0.524 -8.68 1 98.69 159 TRP B C 1
ATOM 2577 O O . TRP B 1 159 ? 10.688 -0.323 -9.078 1 98.69 159 TRP B O 1
ATOM 2587 N N . ILE B 1 160 ? 12.188 -0.445 -7.406 1 98.81 160 ILE B N 1
ATOM 2588 C CA . ILE B 1 160 ? 11.312 0.073 -6.359 1 98.81 160 ILE B CA 1
ATOM 2589 C C . ILE B 1 160 ? 11.922 1.335 -5.758 1 98.81 160 ILE B C 1
ATOM 2591 O O . ILE B 1 160 ? 13.117 1.376 -5.465 1 98.81 160 ILE B O 1
ATOM 2595 N N . CYS B 1 161 ? 11.117 2.336 -5.613 1 98.69 161 CYS B N 1
ATOM 2596 C CA . CYS B 1 161 ? 11.508 3.516 -4.848 1 98.69 161 CYS B CA 1
ATOM 2597 C C . CYS B 1 161 ? 10.82 3.529 -3.484 1 98.69 161 CYS B C 1
ATOM 2599 O O . CYS B 1 161 ? 9.75 2.953 -3.318 1 98.69 161 CYS B O 1
ATOM 2601 N N . SER B 1 162 ? 11.438 4.156 -2.553 1 97.81 162 SER B N 1
ATOM 2602 C CA . SER B 1 162 ? 10.812 4.352 -1.25 1 97.81 162 SER B CA 1
ATOM 2603 C C . SER B 1 162 ? 11.086 5.746 -0.702 1 97.81 162 SER B C 1
ATOM 2605 O O . SER B 1 162 ? 12.125 6.344 -1.004 1 97.81 162 SER B O 1
ATOM 2607 N N . ARG B 1 163 ? 10.156 6.266 -0.005 1 95.12 163 ARG B N 1
ATOM 2608 C CA . ARG B 1 163 ? 10.328 7.5 0.754 1 95.12 163 ARG B CA 1
ATOM 2609 C C . ARG B 1 163 ? 9.508 7.465 2.043 1 95.12 163 ARG B C 1
ATOM 2611 O O . ARG B 1 163 ? 8.5 6.766 2.123 1 95.12 163 ARG B O 1
ATOM 2618 N N . HIS B 1 164 ? 9.961 8.188 3.02 1 90.94 164 HIS B N 1
ATOM 2619 C CA . HIS B 1 164 ? 9.234 8.281 4.281 1 90.94 164 HIS B CA 1
ATOM 2620 C C . HIS B 1 164 ? 8.062 9.25 4.176 1 90.94 164 HIS B C 1
ATOM 2622 O O . HIS B 1 164 ? 8.164 10.273 3.492 1 90.94 164 HIS B O 1
ATOM 2628 N N . LYS B 1 165 ? 6.98 8.836 4.793 1 82.88 165 LYS B N 1
ATOM 2629 C CA . LYS B 1 165 ? 5.82 9.727 4.836 1 82.88 165 LYS B CA 1
ATOM 2630 C C . LYS B 1 165 ? 6.098 10.953 5.703 1 82.88 165 LYS B C 1
ATOM 2632 O O . LYS B 1 165 ? 6.895 10.891 6.641 1 82.88 165 LYS B O 1
#

Secondary structure (DSSP, 8-state):
----GGGHHHHHHHHHHHHHHHHHHHHHHHHHHHHHHHHHHHHHHS----PPPTTSEEETTEEEEE-SS-B-HHHHHHHHHHTT-EEPP--SHHHHHHHHHHHTT--EEEEEE--TTSPPEETTSPBP---S-EESS-SEEEEETTEEEEE-S-S-BEEEEEEE-/----GGGHHHHHHHHHHHHHHHHHHHHHHHHHHHHHHHHHHHHHHS----PPPTTSEEETTEEEEE-SS-B-HHHHHHHHHHTT-EEPP--SHHHHHHHHHHHTT--EEEEEE--TTSPPEETTSPBP---S-EESS-SEEEEETTEEEEE-S-S-BEEEEEEE-

Nearest PDB structures (foldseek):
  4iop-assembly1_A  TM=9.823E-01  e=7.771E-20  Homo sapiens
  4qki-assembly1_A  TM=9.659E-01  e=1.972E-14  Homo sapiens
  1e87-assembly1_A  TM=9.655E-01  e=2.671E-14  Homo sapiens
  1fm5-assembly1_A-2  TM=9.589E-01  e=1.015E-13  Homo sapiens
  3ff7-assembly1_D  TM=8.937E-01  e=2.704E-11  Homo sapiens

Foldseek 3Di:
DDCPPPPPPVVVVVVVVVVVVVVVCCVVVVVVVVVVVVVVVVVVPPPDLPDDDPQWDDDPFKTKHKDPWWDFQVVLQVVLVVVVWGFADDDDPVSLQVVLVVCAAFKAWGQWFDDQPGFIAGVVGHGDPCPDDEADRAGTWMAYNVGIYHDVRPDIGITMTMDGD/DDDPPPPPPVVVVVVVVVVVVVVVCCVVVVVVVVVVVVVVVVVVPPPDLPDDPPQWDDDPFKTKHKDPWWDFQVVLQVVLVVVVWGFADDDDPVSLQVVLVVCAAFKAWGQWFDDQPGFIAGVVGHGDPCPDDEADRAGTWMAYNVGIYHDVRPDIGMTMTMDGD